Protein AF-A0ABD2QJA0-F1 (afdb_monomer_lite)

Secondary structure (DSSP, 8-state):
--HHHHHHHHHHHHHHHHHHHHHHS---TTSSHHHHHTT-S-----------------------------------------------------------HHHHTEEEEEEEE-SSS-EEEEEEES--BTTBPPEEEEEEEE-S-S-SSGGG-EEEE-HHHHHHHHHS-TTPPPBTTB----EEEETTS-HHHHHHHHHTTEE--S-GGG--HHHHHHHHHHHHTT-EE-TTS-HHHHHHHHHHHHHHHS-SHHHHHHHHHHHHHHHS-TT-HHHHHHHHHHHHHHHHHS--TT-HHHHHHHHHHHHHHHHHHHHHHHT-

Radius of gyration: 29.29 Å; chains: 1; bounding box: 85×70×74 Å

Foldseek 3Di:
DDLCVLLVVQVVVVVVVLVVVVVVDPDPPPPPVVVVVVVPDDDDDDDDDDDDDDDDDDDDDDDDDDDDDDDDDDDDDDDDDDDPDDDDDDDDDPDDDPDDPSVVQWPDKDADRDPPAFGKIKTWGDDDDPVDDIDIDIGGPGHPDCDFWLLGQKDKDCVQVVVCVVPPDPPDDADPVRDTDIDMDGPQPDPVVSVVCNVQLETDDPCLLPDALVVLLVVLLSVLVPRDYDPVDDLLVSLLNNLVRVCVNQVDPVSLLVSLVVSCSRPDHPLVLVSNLSSLVSSLVSLVSNDDVPPPPVSVSNNVSSVVVNVVSVVVNVVD

pLDDT: mean 74.7, std 26.3, range [20.33, 98.25]

InterPro domains:
  IPR012937 Terminal nucleotidyltransferase [PF07984] (98-309)
  IPR012937 Terminal nucleotidyltransferase [PTHR12974] (97-316)
  IPR012937 Terminal nucleotidyltransferase [SM01153] (9-309)

Structure (mmCIF, N/CA/C/O backbone):
data_AF-A0ABD2QJA0-F1
#
_entry.id   AF-A0ABD2QJA0-F1
#
loop_
_atom_site.group_PDB
_atom_site.id
_atom_site.type_symbol
_atom_site.label_atom_id
_atom_site.label_alt_id
_atom_site.label_comp_id
_atom_site.label_asym_id
_atom_site.label_entity_id
_atom_site.label_seq_id
_atom_site.pdbx_PDB_ins_code
_atom_site.Cartn_x
_atom_site.Cartn_y
_atom_site.Cartn_z
_atom_site.occupancy
_atom_site.B_iso_or_equiv
_atom_site.auth_seq_id
_atom_site.auth_comp_id
_atom_site.auth_asym_id
_atom_site.auth_atom_id
_atom_site.pdbx_PDB_model_num
ATOM 1 N N . MET A 1 1 ? 30.180 -13.692 4.735 1.00 44.16 1 MET A N 1
ATOM 2 C CA . MET A 1 1 ? 30.020 -12.655 3.693 1.00 44.16 1 MET A CA 1
ATOM 3 C C . MET A 1 1 ? 30.009 -11.308 4.386 1.00 44.16 1 MET A C 1
ATOM 5 O O . MET A 1 1 ? 29.298 -11.157 5.370 1.00 44.16 1 MET A O 1
ATOM 9 N N . ASP A 1 2 ? 30.860 -10.391 3.943 1.00 47.44 2 ASP A N 1
ATOM 10 C CA . ASP A 1 2 ? 31.118 -9.114 4.608 1.00 47.44 2 ASP A CA 1
ATOM 11 C C . ASP A 1 2 ? 29.958 -8.135 4.347 1.00 47.44 2 ASP A C 1
ATOM 13 O O . ASP A 1 2 ? 29.800 -7.611 3.245 1.00 47.44 2 ASP A O 1
ATOM 17 N N . LEU A 1 3 ? 29.082 -7.934 5.335 1.00 49.28 3 LEU A N 1
ATOM 18 C CA . LEU A 1 3 ? 27.882 -7.089 5.206 1.00 49.28 3 LEU A CA 1
ATOM 19 C C . LEU A 1 3 ? 28.207 -5.604 5.027 1.00 49.28 3 LEU A C 1
ATOM 21 O O . LEU A 1 3 ? 27.371 -4.852 4.517 1.00 49.28 3 LEU A O 1
ATOM 25 N N . SER A 1 4 ? 29.442 -5.211 5.357 1.00 57.25 4 SER A N 1
ATOM 26 C CA . SER A 1 4 ? 29.999 -3.916 4.980 1.00 57.25 4 SER A CA 1
ATOM 27 C C . SER A 1 4 ? 29.927 -3.706 3.464 1.00 57.25 4 SER A C 1
ATOM 29 O O . SER A 1 4 ? 29.615 -2.604 3.027 1.00 57.25 4 SER A O 1
ATOM 31 N N . SER A 1 5 ? 30.097 -4.762 2.659 1.00 61.00 5 SER A N 1
ATOM 32 C CA . SER A 1 5 ? 30.104 -4.703 1.194 1.00 61.00 5 SER A CA 1
ATOM 33 C C . SER A 1 5 ? 28.712 -4.482 0.591 1.00 61.00 5 SER A C 1
ATOM 35 O O . SER A 1 5 ? 28.557 -3.648 -0.301 1.00 61.00 5 SER A O 1
ATOM 37 N N . CYS A 1 6 ? 27.668 -5.153 1.094 1.00 58.16 6 CYS A N 1
ATOM 38 C CA . CYS A 1 6 ? 26.291 -4.958 0.612 1.00 58.16 6 CYS A CA 1
ATOM 39 C C . CYS A 1 6 ? 25.731 -3.590 1.024 1.00 58.16 6 CYS A C 1
ATOM 41 O O . CYS A 1 6 ? 25.196 -2.860 0.186 1.00 58.16 6 CYS A O 1
ATOM 43 N N . ALA A 1 7 ? 25.916 -3.200 2.292 1.00 62.91 7 ALA A N 1
ATOM 44 C CA . ALA A 1 7 ? 25.547 -1.866 2.765 1.00 62.91 7 ALA A CA 1
ATOM 45 C C . ALA A 1 7 ? 26.349 -0.774 2.036 1.00 62.91 7 ALA A C 1
ATOM 47 O O . ALA A 1 7 ? 25.793 0.269 1.682 1.00 62.91 7 ALA A O 1
ATOM 48 N N . SER A 1 8 ? 27.626 -1.036 1.736 1.00 74.19 8 SER A N 1
ATOM 49 C CA . SER A 1 8 ? 28.469 -0.184 0.890 1.00 74.19 8 SER A CA 1
ATOM 50 C C . SER A 1 8 ? 27.950 -0.115 -0.544 1.00 74.19 8 SER A C 1
ATOM 52 O O . SER A 1 8 ? 27.857 0.975 -1.097 1.00 74.19 8 SER A O 1
ATOM 54 N N . THR A 1 9 ? 27.506 -1.229 -1.133 1.00 82.19 9 THR A N 1
ATOM 55 C CA . THR A 1 9 ? 26.963 -1.264 -2.498 1.00 82.19 9 THR A CA 1
ATOM 56 C C . THR A 1 9 ? 25.669 -0.466 -2.598 1.00 82.19 9 THR A C 1
ATOM 58 O O . THR A 1 9 ? 25.587 0.427 -3.439 1.00 82.19 9 THR A O 1
ATOM 61 N N . ILE A 1 10 ? 24.695 -0.699 -1.709 1.00 84.25 10 ILE A N 1
ATOM 62 C CA . ILE A 1 10 ? 23.459 0.098 -1.664 1.00 84.25 10 ILE A CA 1
ATOM 63 C C . ILE A 1 10 ? 23.783 1.576 -1.439 1.00 84.25 10 ILE A C 1
ATOM 65 O O . ILE A 1 10 ? 23.229 2.438 -2.120 1.00 84.25 10 ILE A O 1
ATOM 69 N N . SER A 1 11 ? 24.699 1.886 -0.520 1.00 82.75 11 SER A N 1
ATOM 70 C CA . SER A 1 11 ? 25.087 3.273 -0.243 1.00 82.75 11 SER A CA 1
ATOM 71 C C . SER A 1 11 ? 25.762 3.930 -1.449 1.00 82.75 11 SER A C 1
ATOM 73 O O . SER A 1 11 ? 25.444 5.074 -1.767 1.00 82.75 11 SER A O 1
ATOM 75 N N . ARG A 1 12 ? 26.627 3.201 -2.163 1.00 84.25 12 ARG A N 1
ATOM 76 C CA . ARG A 1 12 ? 27.320 3.658 -3.373 1.00 84.25 12 ARG A CA 1
ATOM 77 C C . ARG A 1 12 ? 26.342 3.890 -4.520 1.00 84.25 12 ARG A C 1
ATOM 79 O O . ARG A 1 12 ? 26.367 4.961 -5.116 1.00 84.25 12 ARG A O 1
ATOM 86 N N . VAL A 1 13 ? 25.451 2.938 -4.798 1.00 84.25 13 VAL A N 1
ATOM 87 C CA . VAL A 1 13 ? 24.434 3.072 -5.855 1.00 84.25 13 VAL A CA 1
ATOM 88 C C . VAL A 1 13 ? 23.476 4.220 -5.533 1.00 84.25 13 VAL A C 1
ATOM 90 O O . VAL A 1 13 ? 23.246 5.076 -6.383 1.00 84.25 13 VAL A O 1
ATOM 93 N N . LYS A 1 14 ? 22.987 4.316 -4.290 1.00 83.06 14 LYS A N 1
ATOM 94 C CA . LYS A 1 14 ? 22.142 5.435 -3.847 1.00 83.06 14 LYS A CA 1
ATOM 95 C C . LYS A 1 14 ? 22.847 6.783 -4.013 1.00 83.06 14 LYS A C 1
ATOM 97 O O . LYS A 1 14 ? 22.226 7.737 -4.472 1.00 83.06 14 LYS A O 1
ATOM 102 N N . ALA A 1 15 ? 24.127 6.873 -3.648 1.00 82.19 15 ALA A N 1
ATOM 103 C CA . ALA A 1 15 ? 24.917 8.091 -3.809 1.00 82.19 15 ALA A CA 1
ATOM 104 C C . ALA A 1 15 ? 25.091 8.488 -5.284 1.00 82.19 15 ALA A C 1
ATOM 106 O O . ALA A 1 15 ? 24.950 9.671 -5.593 1.00 82.19 15 ALA A O 1
ATOM 107 N N . LEU A 1 16 ? 25.331 7.519 -6.178 1.00 84.00 16 LEU A N 1
ATOM 108 C CA . LEU A 1 16 ? 25.422 7.747 -7.625 1.00 84.00 16 LEU A CA 1
ATOM 109 C C . LEU A 1 16 ? 24.092 8.237 -8.205 1.00 84.00 16 LEU A C 1
ATOM 111 O O . LEU A 1 16 ? 24.068 9.266 -8.870 1.00 84.00 16 LEU A O 1
ATOM 115 N N . VAL A 1 17 ? 22.980 7.563 -7.895 1.00 83.31 17 VAL A N 1
ATOM 116 C CA . VAL A 1 17 ? 21.642 7.971 -8.360 1.00 83.31 17 VAL A CA 1
ATOM 117 C C . VAL A 1 17 ? 21.309 9.381 -7.885 1.00 83.31 17 VAL A C 1
ATOM 119 O O . VAL A 1 17 ? 20.893 10.221 -8.675 1.00 83.31 17 VAL A O 1
ATOM 122 N N . LEU A 1 18 ? 21.561 9.683 -6.612 1.00 80.12 18 LEU A N 1
ATOM 123 C CA . LEU A 1 18 ? 21.360 11.027 -6.083 1.00 80.12 18 LEU A CA 1
ATOM 124 C C . LEU A 1 18 ? 22.266 12.074 -6.743 1.00 80.12 18 LEU A C 1
ATOM 126 O O . LEU A 1 18 ? 21.878 13.232 -6.817 1.00 80.12 18 LEU A O 1
ATOM 130 N N . ALA A 1 19 ? 23.492 11.726 -7.140 1.00 80.62 19 ALA A N 1
ATOM 131 C CA . ALA A 1 19 ? 24.380 12.657 -7.837 1.00 80.62 19 ALA A CA 1
ATOM 132 C C . ALA A 1 19 ? 23.856 12.971 -9.246 1.00 80.62 19 ALA A C 1
ATOM 134 O O . ALA A 1 19 ? 23.810 14.135 -9.630 1.00 80.62 19 ALA A O 1
ATOM 135 N N . VAL A 1 20 ? 23.386 11.948 -9.967 1.00 82.62 20 VAL A N 1
ATOM 136 C CA . VAL A 1 20 ? 22.759 12.100 -11.287 1.00 82.62 20 VAL A CA 1
ATOM 137 C C . VAL A 1 20 ? 21.496 12.955 -11.195 1.00 82.62 20 VAL A C 1
ATO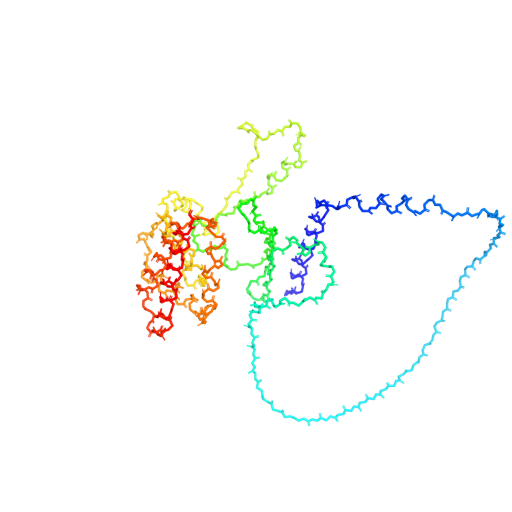M 139 O O . VAL A 1 20 ? 21.362 13.916 -11.942 1.00 82.62 20 VAL A O 1
ATOM 142 N N . LEU A 1 21 ? 20.603 12.665 -10.242 1.00 81.31 21 LEU A N 1
ATOM 143 C CA . LEU A 1 21 ? 19.356 13.416 -10.065 1.00 81.31 21 LEU A CA 1
ATOM 144 C C . LEU A 1 21 ? 19.597 14.893 -9.753 1.00 81.31 21 LEU A C 1
ATOM 146 O O . LEU A 1 21 ? 18.917 15.742 -10.314 1.00 81.31 21 LEU A O 1
ATOM 150 N N . VAL A 1 22 ? 20.590 15.208 -8.915 1.00 74.31 22 VAL A N 1
ATOM 151 C CA . VAL A 1 22 ? 20.969 16.604 -8.640 1.00 74.31 22 VAL A CA 1
ATOM 152 C C . VAL A 1 22 ? 21.455 17.315 -9.903 1.00 74.31 22 VAL A C 1
ATOM 154 O O . VAL A 1 22 ? 21.194 18.501 -10.053 1.00 74.31 22 VAL A O 1
ATOM 157 N N . GLY A 1 23 ? 22.095 16.602 -10.834 1.00 73.94 23 GLY A N 1
ATOM 158 C CA . GLY A 1 23 ? 22.493 17.159 -12.129 1.00 73.94 23 GLY A CA 1
ATOM 159 C C . GLY A 1 23 ? 21.323 17.533 -13.049 1.00 73.94 23 GLY A C 1
ATOM 160 O O . GLY A 1 23 ? 21.506 18.357 -13.939 1.00 73.94 23 GLY A O 1
ATOM 161 N N . PHE A 1 24 ? 20.134 16.959 -12.834 1.00 73.69 24 PHE A N 1
ATOM 162 C CA . PHE A 1 24 ? 18.911 17.296 -13.574 1.00 73.69 24 PHE A CA 1
ATOM 163 C C . PHE A 1 24 ? 18.071 18.381 -12.905 1.00 73.69 24 PHE A C 1
ATOM 165 O O . PHE A 1 24 ? 17.158 18.916 -13.535 1.00 73.69 24 PHE A O 1
ATOM 172 N N . LEU A 1 25 ? 18.339 18.696 -11.636 1.00 68.81 25 LEU A N 1
ATOM 173 C CA . LEU A 1 25 ? 17.631 19.774 -10.966 1.00 68.81 25 LEU A CA 1
ATOM 174 C C . LEU A 1 25 ? 18.092 21.111 -11.554 1.00 68.81 25 LEU A C 1
ATOM 176 O O . LEU A 1 25 ? 19.285 21.272 -11.829 1.00 68.81 25 LEU A O 1
ATOM 180 N N . PRO A 1 26 ? 17.176 22.076 -11.742 1.00 61.44 26 PRO A N 1
ATOM 181 C CA . PRO A 1 26 ? 17.554 23.415 -12.149 1.00 61.44 26 PRO A CA 1
ATOM 182 C C . PRO A 1 26 ? 18.449 24.001 -11.054 1.00 61.44 26 PRO A C 1
ATOM 184 O O . PRO A 1 26 ? 17.981 24.434 -10.007 1.00 61.44 26 PRO A O 1
ATOM 187 N N . VAL A 1 27 ? 19.763 23.965 -11.273 1.00 57.56 27 VAL A N 1
ATOM 188 C CA . VAL A 1 27 ? 20.689 24.845 -10.567 1.00 57.56 27 VAL A CA 1
ATOM 189 C C . VAL A 1 27 ? 20.241 26.244 -10.955 1.00 57.56 27 VAL A C 1
ATOM 191 O O . VAL A 1 27 ? 20.173 26.521 -12.154 1.00 57.56 27 VAL A O 1
ATOM 194 N N . GLU A 1 28 ? 19.902 27.099 -9.990 1.00 45.50 28 GLU A N 1
ATOM 195 C CA . GLU A 1 28 ? 19.712 28.526 -10.250 1.00 45.50 28 GLU A CA 1
ATOM 196 C C . GLU A 1 28 ? 20.953 29.042 -10.991 1.00 45.50 28 GLU A C 1
ATOM 198 O O . GLU A 1 28 ? 21.998 29.316 -10.402 1.00 45.50 28 GLU A O 1
ATOM 203 N N . ARG A 1 29 ? 20.864 29.131 -12.321 1.00 43.00 29 ARG A N 1
ATOM 204 C CA . ARG A 1 29 ? 21.895 29.734 -13.166 1.00 43.00 29 ARG A CA 1
ATOM 205 C C . ARG A 1 29 ? 21.879 31.260 -13.067 1.00 43.00 29 ARG A C 1
ATOM 207 O O . ARG A 1 29 ? 22.717 31.897 -13.687 1.00 43.00 29 ARG A O 1
ATOM 214 N N . GLU A 1 30 ? 20.993 31.846 -12.264 1.00 38.88 30 GLU A N 1
ATOM 215 C CA . GLU A 1 30 ? 20.755 33.293 -12.239 1.00 38.88 30 GLU A CA 1
ATOM 216 C C . GLU A 1 30 ? 21.476 34.049 -11.109 1.00 38.88 30 GLU A C 1
ATOM 218 O O . GLU A 1 30 ? 21.488 35.276 -11.108 1.00 38.88 30 GLU A O 1
ATOM 223 N N . ALA A 1 31 ? 22.165 33.371 -10.184 1.00 38.41 31 ALA A N 1
ATOM 224 C CA . ALA A 1 31 ? 22.880 34.067 -9.105 1.00 38.41 31 ALA A CA 1
ATOM 225 C C . ALA A 1 31 ? 24.328 34.485 -9.449 1.00 38.41 31 ALA A C 1
ATOM 227 O O . ALA A 1 31 ? 24.905 35.307 -8.739 1.00 38.41 31 ALA A O 1
ATOM 228 N N . ASN A 1 32 ? 24.930 33.963 -10.528 1.00 36.41 32 ASN A N 1
ATOM 229 C CA . ASN A 1 32 ? 26.351 34.205 -10.837 1.00 36.41 32 ASN A CA 1
ATOM 230 C C . ASN A 1 32 ? 26.622 35.226 -11.954 1.00 36.41 32 ASN A C 1
ATOM 232 O O . ASN A 1 32 ? 27.756 35.689 -12.068 1.00 36.41 32 ASN A O 1
ATOM 236 N N . GLU A 1 33 ? 25.624 35.631 -12.745 1.00 37.22 33 GLU A N 1
ATOM 237 C CA . GLU A 1 33 ? 25.823 36.689 -13.754 1.00 37.22 33 GLU A CA 1
ATOM 238 C C . GLU A 1 33 ? 25.813 38.093 -13.126 1.00 37.22 33 GLU A C 1
ATOM 240 O O . GLU A 1 33 ? 26.600 38.953 -13.522 1.00 37.22 33 GLU A O 1
ATOM 245 N N . ASN A 1 34 ? 25.049 38.295 -12.047 1.00 37.66 34 ASN A N 1
ATOM 246 C CA . ASN A 1 34 ? 25.019 39.572 -11.326 1.00 37.66 34 ASN A CA 1
ATOM 247 C C . ASN A 1 34 ? 26.259 39.811 -10.442 1.00 37.66 34 ASN A C 1
ATOM 249 O O . ASN A 1 34 ? 26.595 40.958 -10.162 1.00 37.66 34 ASN A O 1
ATOM 253 N N . TYR A 1 35 ? 26.980 38.755 -10.044 1.00 36.94 35 TYR A N 1
ATOM 254 C CA . TYR A 1 35 ? 28.223 38.885 -9.267 1.00 36.94 35 TYR A CA 1
ATOM 255 C C . TYR A 1 35 ? 29.452 39.142 -10.159 1.00 36.94 35 TYR A C 1
ATOM 257 O O . TYR A 1 35 ? 30.419 39.771 -9.733 1.00 36.94 35 TYR A O 1
ATOM 265 N N . ALA A 1 36 ? 29.411 38.699 -11.422 1.00 35.22 36 ALA A N 1
ATOM 266 C CA . ALA A 1 36 ? 30.462 38.972 -12.403 1.00 35.22 36 ALA A CA 1
ATOM 267 C C . ALA A 1 36 ? 30.392 40.405 -12.968 1.00 35.22 36 ALA A C 1
ATOM 269 O O . ALA A 1 36 ? 31.421 40.957 -13.353 1.00 35.22 36 ALA A O 1
ATOM 270 N N . GLN A 1 37 ? 29.209 41.033 -12.971 1.00 36.88 37 GLN A N 1
ATOM 271 C CA . GLN A 1 37 ? 29.041 42.432 -13.384 1.00 36.88 37 GLN A CA 1
ATOM 272 C C . GLN A 1 37 ? 29.387 43.449 -12.283 1.00 36.88 37 GLN A C 1
ATOM 274 O O . GLN A 1 37 ? 29.734 44.581 -12.606 1.00 36.88 37 GLN A O 1
ATOM 279 N N . SER A 1 38 ? 29.376 43.068 -10.998 1.00 35.72 38 SER A N 1
ATOM 280 C CA . SER A 1 38 ? 29.681 43.989 -9.886 1.00 35.72 38 SER A CA 1
ATOM 281 C C . SER A 1 38 ? 31.167 44.075 -9.503 1.00 35.72 38 SER A C 1
ATOM 283 O O . SER A 1 38 ? 31.518 44.826 -8.598 1.00 35.72 38 SER A O 1
ATOM 285 N N . LEU A 1 39 ? 32.045 43.302 -10.150 1.00 35.69 39 LEU A N 1
ATOM 286 C CA . LEU A 1 39 ? 33.502 43.308 -9.921 1.00 35.69 39 LEU A CA 1
ATOM 287 C C . LEU A 1 39 ? 34.294 43.948 -11.075 1.00 35.69 39 LEU A C 1
ATOM 289 O O . LEU A 1 39 ? 35.523 43.967 -11.057 1.00 35.69 39 LEU A O 1
ATOM 293 N N . GLY A 1 40 ? 33.595 44.497 -12.068 1.00 33.56 40 GLY A N 1
ATOM 294 C CA . GLY A 1 40 ? 34.171 45.125 -13.251 1.00 33.56 40 GLY A CA 1
ATOM 295 C C . GLY A 1 40 ? 34.455 46.616 -13.100 1.00 33.56 40 GLY A C 1
ATOM 296 O O . GLY A 1 40 ? 34.175 47.342 -14.036 1.00 33.56 40 GLY A O 1
ATOM 297 N N . GLU A 1 41 ? 34.969 47.098 -11.966 1.00 36.78 41 GLU A N 1
ATOM 298 C CA . GLU A 1 41 ? 35.464 48.481 -11.860 1.00 36.78 41 GLU A CA 1
ATOM 299 C C . GLU A 1 41 ? 36.334 48.655 -10.606 1.00 36.78 41 GLU A C 1
ATOM 301 O O . GLU A 1 41 ? 35.860 49.038 -9.546 1.00 36.78 41 GLU A O 1
ATOM 306 N N . MET A 1 42 ? 37.618 48.298 -10.712 1.00 33.19 42 MET A N 1
ATOM 307 C CA . MET A 1 42 ? 38.761 48.990 -10.088 1.00 33.19 42 MET A CA 1
ATOM 308 C C . MET A 1 42 ? 40.019 48.130 -10.241 1.00 33.19 42 MET A C 1
ATOM 310 O O . MET A 1 42 ? 40.292 47.232 -9.450 1.00 33.19 42 MET A O 1
ATOM 314 N N . ALA A 1 43 ? 40.832 48.452 -11.241 1.00 27.75 43 ALA A N 1
ATOM 315 C CA . ALA A 1 43 ? 42.252 48.128 -11.233 1.00 27.75 43 ALA A CA 1
ATOM 316 C C . ALA A 1 43 ? 43.012 49.271 -11.919 1.00 27.75 43 ALA A C 1
ATOM 318 O O . ALA A 1 43 ? 42.725 49.560 -13.082 1.00 27.75 43 ALA A O 1
ATOM 319 N N . PRO A 1 44 ? 43.980 49.931 -11.258 1.00 29.77 44 PRO A N 1
ATOM 320 C CA . PRO A 1 44 ? 45.013 50.651 -11.970 1.00 29.77 44 PRO A CA 1
ATOM 321 C C . PRO A 1 44 ? 46.126 49.677 -12.377 1.00 29.77 44 PRO A C 1
ATOM 323 O O . PRO A 1 44 ? 46.487 48.748 -11.654 1.00 29.77 44 PRO A O 1
ATOM 326 N N . ALA A 1 45 ? 46.648 49.908 -13.575 1.00 29.12 45 ALA A N 1
ATOM 327 C CA . ALA A 1 45 ? 47.708 49.148 -14.215 1.00 29.12 45 ALA A CA 1
ATOM 328 C C . ALA A 1 45 ? 49.066 49.321 -13.519 1.00 29.12 45 ALA A C 1
ATOM 330 O O . ALA A 1 45 ? 49.450 50.457 -13.254 1.00 29.12 45 ALA A O 1
ATOM 331 N N . ILE A 1 46 ? 49.832 48.230 -13.361 1.00 27.05 46 ILE A N 1
ATOM 332 C CA . ILE A 1 46 ? 51.307 48.241 -13.393 1.00 27.05 46 ILE A CA 1
ATOM 333 C C . ILE A 1 46 ? 51.809 46.968 -14.105 1.00 27.05 46 ILE A C 1
ATOM 335 O O . ILE A 1 46 ? 51.340 45.859 -13.862 1.00 27.05 46 ILE A O 1
ATOM 339 N N . THR A 1 47 ? 52.740 47.196 -15.029 1.00 28.23 47 THR A N 1
ATOM 340 C CA . THR A 1 47 ? 53.442 46.316 -15.981 1.00 28.23 47 THR A CA 1
ATOM 341 C C . THR A 1 47 ? 54.408 45.303 -15.317 1.00 28.23 47 THR A C 1
ATOM 343 O O . THR A 1 47 ? 54.697 45.417 -14.127 1.00 28.23 47 THR A O 1
ATOM 346 N N . PRO A 1 48 ? 54.918 44.300 -16.068 1.00 34.16 48 PRO A N 1
ATOM 347 C CA . PRO A 1 48 ? 55.500 43.069 -15.536 1.00 34.16 48 PRO A CA 1
ATOM 348 C C . PRO A 1 48 ? 57.029 43.122 -15.426 1.00 34.16 48 PRO A C 1
ATOM 350 O O . PRO A 1 48 ? 57.685 43.781 -16.229 1.00 34.16 48 PRO A O 1
ATOM 353 N N . CYS A 1 49 ? 57.599 42.323 -14.520 1.00 23.59 49 CYS A N 1
ATOM 354 C CA . CYS A 1 49 ? 58.985 41.873 -14.627 1.00 23.59 49 CYS A CA 1
ATOM 355 C C . CYS A 1 49 ? 59.111 40.397 -14.236 1.00 23.59 49 CYS A C 1
ATOM 357 O O . CYS A 1 49 ? 58.685 39.960 -13.170 1.00 23.59 49 CYS A O 1
ATOM 359 N N . SER A 1 50 ? 59.703 39.670 -15.173 1.00 26.55 50 SER A N 1
ATOM 360 C CA . SER A 1 50 ? 60.338 38.362 -15.088 1.00 26.55 50 SER A CA 1
ATOM 361 C C . SER A 1 50 ? 61.216 38.180 -13.851 1.00 26.55 50 SER A C 1
ATOM 363 O O . SER A 1 50 ? 62.017 39.063 -13.565 1.00 26.55 50 SER A O 1
ATOM 365 N N . ASP A 1 51 ? 61.209 36.987 -13.253 1.00 25.80 51 ASP A N 1
ATOM 366 C CA . ASP A 1 51 ? 62.430 36.186 -13.300 1.00 25.80 51 ASP A CA 1
ATOM 367 C C . ASP A 1 51 ? 62.197 34.689 -13.073 1.00 25.80 51 ASP A C 1
ATOM 369 O O . ASP A 1 51 ? 61.212 34.221 -12.506 1.00 25.80 51 ASP A O 1
ATOM 373 N N . SER A 1 52 ? 63.153 33.975 -13.628 1.00 27.17 52 SER A N 1
ATOM 374 C CA . SER A 1 52 ? 63.328 32.554 -13.818 1.00 27.17 52 SER A CA 1
ATOM 375 C C . SER A 1 52 ? 63.971 31.870 -12.603 1.00 27.17 52 SER A C 1
ATOM 377 O O . SER A 1 52 ? 64.713 32.492 -11.850 1.00 27.17 52 SER A O 1
ATOM 379 N N . GLY A 1 53 ? 63.773 30.551 -12.471 1.00 24.44 53 GLY A N 1
ATOM 380 C CA . GLY A 1 53 ? 64.837 29.693 -11.943 1.00 24.44 53 GLY A CA 1
ATOM 381 C C . GLY A 1 53 ? 64.498 28.649 -10.868 1.00 24.44 53 GLY A C 1
ATOM 382 O O . GLY A 1 53 ? 64.241 28.973 -9.719 1.00 24.44 53 GLY A O 1
ATOM 383 N N . ILE A 1 54 ? 64.713 27.386 -11.263 1.00 27.38 54 ILE A N 1
ATOM 384 C CA . ILE A 1 54 ? 65.533 26.384 -10.543 1.00 27.38 54 ILE A CA 1
ATOM 385 C C . ILE A 1 54 ? 64.860 25.545 -9.425 1.00 27.38 54 ILE A C 1
ATOM 387 O O . ILE A 1 54 ? 64.829 25.880 -8.250 1.00 27.38 54 ILE A O 1
ATOM 391 N N . SER A 1 55 ? 64.388 24.374 -9.872 1.00 23.25 55 SER A N 1
ATOM 392 C CA . SER A 1 55 ? 64.735 22.991 -9.469 1.00 23.25 55 SER A CA 1
ATOM 393 C C . SER A 1 55 ? 64.755 22.509 -8.000 1.00 23.25 55 SER A C 1
ATOM 395 O O . SER A 1 55 ? 65.603 22.892 -7.206 1.00 23.25 55 SER A O 1
ATOM 397 N N . CYS A 1 56 ? 63.961 21.446 -7.800 1.00 23.42 56 CYS A N 1
ATOM 398 C CA . CYS A 1 56 ? 64.327 20.089 -7.351 1.00 23.42 56 CYS A CA 1
ATOM 399 C C . CYS A 1 56 ? 64.879 19.791 -5.941 1.00 23.42 56 CYS A C 1
ATOM 401 O O . CYS A 1 56 ? 65.928 20.274 -5.534 1.00 23.42 56 CYS A O 1
ATOM 403 N N . SER A 1 57 ? 64.296 18.700 -5.403 1.00 23.69 57 SER A N 1
ATOM 404 C CA . SER A 1 57 ? 64.879 17.657 -4.530 1.00 23.69 57 SER A CA 1
ATOM 405 C C . SER A 1 57 ? 65.115 18.037 -3.061 1.00 23.69 57 SER A C 1
ATOM 407 O O . SER A 1 57 ? 65.400 19.176 -2.751 1.00 23.69 57 SER A O 1
ATOM 409 N N . SER A 1 58 ? 65.078 17.158 -2.061 1.00 24.94 58 SER A N 1
ATOM 410 C CA . SER A 1 58 ? 64.527 15.818 -1.827 1.00 24.94 58 SER A CA 1
ATOM 411 C C . SER A 1 58 ? 64.803 15.500 -0.338 1.00 24.94 58 SER A C 1
ATOM 413 O O . SER A 1 58 ? 65.737 16.057 0.230 1.00 24.94 58 SER A O 1
ATOM 415 N N . SER A 1 59 ? 64.087 14.522 0.223 1.00 24.67 59 SER A N 1
ATOM 416 C CA . SER A 1 59 ? 64.590 13.579 1.247 1.00 24.67 59 SER A CA 1
ATOM 417 C C . SER A 1 59 ? 64.621 13.940 2.750 1.00 24.67 59 SER A C 1
ATOM 419 O O . SER A 1 59 ? 65.218 14.916 3.184 1.00 24.67 59 SER A O 1
ATOM 421 N N . ASN A 1 60 ? 64.138 12.938 3.507 1.00 24.84 60 ASN A N 1
ATOM 422 C CA . ASN A 1 60 ? 64.505 12.469 4.859 1.00 24.84 60 ASN A CA 1
ATOM 423 C C . ASN A 1 60 ? 63.887 13.190 6.076 1.00 24.84 60 ASN A C 1
ATOM 425 O O . ASN A 1 60 ? 64.109 14.367 6.308 1.00 24.84 60 ASN A O 1
ATOM 429 N N . ALA A 1 61 ? 62.964 12.565 6.822 1.00 25.08 61 ALA A N 1
ATOM 430 C CA . ALA A 1 61 ? 63.100 11.437 7.767 1.00 25.08 61 ALA A CA 1
ATOM 431 C C . ALA A 1 61 ? 63.731 11.833 9.117 1.00 25.08 61 ALA A C 1
ATOM 433 O O . ALA A 1 61 ? 64.919 12.123 9.168 1.00 25.08 61 ALA A O 1
ATOM 434 N N . SER A 1 62 ? 62.956 11.774 10.214 1.00 24.25 62 SER A N 1
ATOM 435 C CA . SER A 1 62 ? 63.305 11.093 11.486 1.00 24.25 62 SER A CA 1
ATOM 436 C C . SER A 1 62 ? 62.332 11.415 12.643 1.00 24.25 62 SER A C 1
ATOM 438 O O . SER A 1 62 ? 62.111 12.559 13.015 1.00 24.25 62 SER A O 1
ATOM 440 N N . THR A 1 63 ? 61.706 10.340 13.137 1.00 24.36 63 THR A N 1
ATOM 441 C CA . THR A 1 63 ? 61.598 9.841 14.529 1.00 24.36 63 THR A CA 1
ATOM 442 C C . THR A 1 63 ? 61.438 10.742 15.776 1.00 24.36 63 THR A C 1
ATOM 444 O O . THR A 1 63 ? 62.140 11.720 15.986 1.00 24.36 63 THR A O 1
ATOM 447 N N . HIS A 1 64 ? 60.658 10.167 16.719 1.00 24.39 64 HIS A N 1
ATOM 448 C CA . HIS A 1 64 ? 60.460 10.461 18.158 1.00 24.39 64 HIS A CA 1
ATOM 449 C C . HIS A 1 64 ? 59.384 11.524 18.473 1.00 24.39 64 HIS A C 1
ATOM 451 O O . HIS A 1 64 ? 59.319 12.557 17.838 1.00 24.39 64 HIS A O 1
ATOM 457 N N . ARG A 1 65 ? 58.477 11.360 19.450 1.00 25.11 65 ARG A N 1
ATOM 458 C CA . ARG A 1 65 ? 58.607 10.705 20.761 1.00 25.11 65 ARG A CA 1
ATOM 459 C C . ARG A 1 65 ? 57.214 10.460 21.381 1.00 25.11 65 ARG A C 1
ATOM 461 O O . ARG A 1 65 ? 56.318 11.284 21.246 1.00 25.11 65 ARG A O 1
ATOM 468 N N . ARG A 1 66 ? 57.072 9.351 22.116 1.00 24.58 66 ARG A N 1
ATOM 469 C CA . ARG A 1 66 ? 55.951 9.033 23.025 1.00 24.58 66 ARG A CA 1
ATOM 470 C C . ARG A 1 66 ? 55.777 10.100 24.118 1.00 24.58 66 ARG A C 1
ATOM 472 O O . ARG A 1 66 ? 56.783 10.551 24.664 1.00 24.58 66 ARG A O 1
ATOM 479 N N . LYS A 1 67 ? 54.535 10.314 24.569 1.00 25.14 67 LYS A N 1
ATOM 480 C CA . LYS A 1 67 ? 54.201 10.434 26.000 1.00 25.14 67 LYS A CA 1
ATOM 481 C C . LYS A 1 67 ? 52.770 9.959 26.275 1.00 25.14 67 LYS A C 1
ATOM 483 O O . LYS A 1 67 ? 51.804 10.467 25.725 1.00 25.14 67 LYS A O 1
ATOM 488 N N . SER A 1 68 ? 52.714 8.944 27.121 1.00 21.88 68 SER A N 1
ATOM 489 C CA . SER A 1 68 ? 51.581 8.371 27.840 1.00 21.88 68 SER A CA 1
ATOM 490 C C . SER A 1 68 ? 51.106 9.286 28.969 1.00 21.88 68 SER A C 1
ATOM 492 O O . SER A 1 68 ? 51.961 9.814 29.677 1.00 21.88 68 SER A O 1
ATOM 494 N N . VAL A 1 69 ? 49.796 9.341 29.226 1.00 24.22 69 VAL A N 1
ATOM 495 C CA . VAL A 1 69 ? 49.240 9.447 30.586 1.00 24.22 69 VAL A CA 1
ATOM 496 C C . VAL A 1 69 ? 47.951 8.627 30.643 1.00 24.22 69 VAL A C 1
ATOM 498 O O . VAL A 1 69 ? 47.028 8.831 29.862 1.00 24.22 69 VAL A O 1
ATOM 501 N N . SER A 1 70 ? 47.944 7.677 31.566 1.00 20.33 70 SER A N 1
ATOM 502 C CA . SER A 1 70 ? 46.832 6.839 32.001 1.00 20.33 70 SER A CA 1
ATOM 503 C C . SER A 1 70 ? 46.265 7.398 33.304 1.00 20.33 70 SER A C 1
ATOM 505 O O . SER A 1 70 ? 47.047 7.740 34.190 1.00 20.33 70 SER A O 1
ATOM 507 N N . ILE A 1 71 ? 44.938 7.424 33.448 1.00 24.88 71 ILE A N 1
ATOM 508 C CA . ILE A 1 71 ? 44.268 7.462 34.754 1.00 24.88 71 ILE A CA 1
ATOM 509 C C . ILE A 1 71 ? 43.167 6.400 34.745 1.00 24.88 71 ILE A C 1
ATOM 511 O O . ILE A 1 71 ? 42.325 6.348 33.850 1.00 24.88 71 ILE A O 1
ATOM 515 N N . THR A 1 72 ? 43.267 5.532 35.741 1.00 23.05 72 THR A N 1
ATOM 516 C CA . THR A 1 72 ? 42.382 4.430 36.108 1.00 23.05 72 THR A CA 1
ATOM 517 C C . THR A 1 72 ? 41.347 4.949 37.104 1.00 23.05 72 THR A C 1
ATOM 519 O O . THR A 1 72 ? 41.742 5.689 37.996 1.00 23.05 72 THR A O 1
ATOM 522 N N . GLU A 1 73 ? 40.092 4.498 37.033 1.00 23.33 73 GLU A N 1
ATOM 523 C CA . GLU A 1 73 ? 39.356 4.016 38.215 1.00 23.33 73 GLU A CA 1
ATOM 524 C C . GLU A 1 73 ? 38.084 3.248 37.825 1.00 23.33 73 GLU A C 1
ATOM 526 O O . GLU A 1 73 ? 37.422 3.540 36.830 1.00 23.33 73 GLU A O 1
ATOM 531 N N . MET A 1 74 ? 37.818 2.192 38.594 1.00 22.20 74 MET A N 1
ATOM 532 C CA . MET A 1 74 ? 36.749 1.210 38.426 1.00 22.20 74 MET A CA 1
ATOM 533 C C . MET A 1 74 ? 35.507 1.581 39.247 1.00 22.20 74 MET A C 1
ATOM 535 O O . MET A 1 74 ? 35.660 2.093 40.350 1.00 22.20 74 MET A O 1
ATOM 539 N N . ALA A 1 75 ? 34.314 1.177 38.786 1.00 23.23 75 ALA A N 1
ATOM 540 C CA . ALA A 1 75 ? 33.431 0.202 39.460 1.00 23.23 75 ALA A CA 1
ATOM 541 C C . ALA A 1 75 ? 31.942 0.374 39.084 1.00 23.23 75 ALA A C 1
ATOM 543 O O . ALA A 1 75 ? 31.389 1.461 39.191 1.00 23.23 75 ALA A O 1
ATOM 544 N N . GLY A 1 76 ? 31.280 -0.756 38.789 1.00 21.41 76 GLY A N 1
ATOM 545 C CA . GLY A 1 76 ? 29.907 -1.027 39.241 1.00 21.41 76 GLY A CA 1
ATOM 546 C C . GLY A 1 76 ? 28.744 -0.858 38.250 1.00 21.41 76 GLY A C 1
ATOM 547 O O . GLY A 1 76 ? 28.402 0.251 37.870 1.00 21.41 76 GLY A O 1
ATOM 548 N N . GLY A 1 77 ? 28.033 -1.966 37.985 1.00 21.77 77 GLY A N 1
ATOM 549 C CA . GLY A 1 77 ? 26.559 -1.960 37.950 1.00 21.77 77 GLY A CA 1
ATOM 550 C C . GLY A 1 77 ? 25.845 -2.017 36.592 1.00 21.77 77 GLY A C 1
ATOM 551 O O . GLY A 1 77 ? 25.538 -0.994 36.002 1.00 21.77 77 GLY A O 1
ATOM 552 N N . SER A 1 78 ? 25.497 -3.239 36.169 1.00 23.84 78 SER A N 1
ATOM 553 C CA . SER A 1 78 ? 24.163 -3.669 35.688 1.00 23.84 78 SER A CA 1
ATOM 554 C C . SER A 1 78 ? 23.211 -2.654 35.018 1.00 23.84 78 SER A C 1
ATOM 556 O O . SER A 1 78 ? 22.644 -1.805 35.700 1.00 23.84 78 SER A O 1
ATOM 558 N N . ASN A 1 79 ? 22.879 -2.875 33.738 1.00 26.64 79 ASN A N 1
ATOM 559 C CA . ASN A 1 79 ? 21.538 -3.257 33.239 1.00 26.64 79 ASN A CA 1
ATOM 560 C C . ASN A 1 79 ? 21.386 -2.926 31.747 1.00 26.64 79 ASN A C 1
ATOM 562 O O . ASN A 1 79 ? 21.711 -1.830 31.299 1.00 26.64 79 ASN A O 1
ATOM 566 N N . GLY A 1 80 ? 20.878 -3.897 30.987 1.00 27.55 80 GLY A N 1
ATOM 567 C CA . GLY A 1 80 ? 20.550 -3.736 29.576 1.00 27.55 80 GLY A CA 1
ATOM 568 C C . GLY A 1 80 ? 19.271 -2.928 29.368 1.00 27.55 80 GLY A C 1
ATOM 569 O O . GLY A 1 80 ? 18.298 -3.116 30.089 1.00 27.55 80 GLY A O 1
ATOM 570 N N . LEU A 1 81 ? 19.278 -2.076 28.347 1.00 27.67 81 LEU A N 1
ATOM 571 C CA . LEU A 1 81 ? 18.097 -1.512 27.702 1.00 27.67 81 LEU A CA 1
ATOM 572 C C . LEU A 1 81 ? 18.496 -1.126 26.268 1.00 27.67 81 LEU A C 1
ATOM 574 O O . LEU A 1 81 ? 19.100 -0.081 26.044 1.00 27.67 81 LEU A O 1
ATOM 578 N N . ASP A 1 82 ? 18.154 -1.979 25.302 1.00 25.42 82 ASP A N 1
ATOM 579 C CA . ASP A 1 82 ? 18.105 -1.601 23.889 1.00 25.42 82 ASP A CA 1
ATOM 580 C C . ASP A 1 82 ? 16.778 -0.870 23.642 1.00 25.42 82 ASP A C 1
ATOM 582 O O . ASP A 1 82 ? 15.710 -1.484 23.572 1.00 25.42 82 ASP A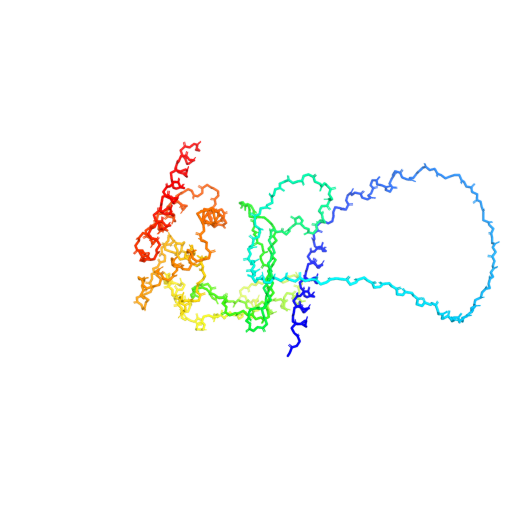 O 1
ATOM 586 N N . SER A 1 83 ? 16.831 0.456 23.527 1.00 28.44 83 SER A N 1
ATOM 587 C CA . SER A 1 83 ? 15.709 1.304 23.121 1.00 28.44 83 SER A CA 1
ATOM 588 C C . SER A 1 83 ? 15.833 1.668 21.638 1.00 28.44 83 SER A C 1
ATOM 590 O O . SER A 1 83 ? 16.438 2.664 21.254 1.00 28.44 83 SER A O 1
ATOM 592 N N . ASN A 1 84 ? 15.215 0.857 20.778 1.00 30.00 84 ASN A N 1
ATOM 593 C CA . ASN A 1 84 ? 14.898 1.251 19.405 1.00 30.00 84 ASN A CA 1
ATOM 594 C C . ASN A 1 84 ? 13.521 1.927 19.383 1.00 30.00 84 ASN A C 1
ATOM 596 O O . ASN A 1 84 ? 12.497 1.270 19.194 1.00 30.00 84 ASN A O 1
ATOM 600 N N . THR A 1 85 ? 13.505 3.248 19.549 1.00 31.44 85 THR A N 1
ATOM 601 C CA . THR A 1 85 ? 12.336 4.103 19.299 1.00 31.44 85 THR A CA 1
ATOM 602 C C . THR A 1 85 ? 12.633 4.986 18.083 1.00 31.44 85 THR A C 1
ATOM 604 O O . THR A 1 85 ? 13.666 5.657 18.070 1.00 31.44 85 THR A O 1
ATOM 607 N N . PRO A 1 86 ? 11.777 5.032 17.047 1.00 32.12 86 PRO A N 1
ATOM 608 C CA . PRO A 1 86 ? 11.947 5.984 15.959 1.00 32.12 86 PRO A CA 1
ATOM 609 C C . PRO A 1 86 ? 11.519 7.373 16.450 1.00 32.12 86 PRO A C 1
ATOM 611 O O . PRO A 1 86 ? 10.355 7.599 16.773 1.00 32.12 86 PRO A O 1
ATOM 614 N N . SER A 1 87 ? 12.461 8.311 16.530 1.00 28.11 87 SER A N 1
ATOM 615 C CA . SER A 1 87 ? 12.175 9.701 16.875 1.00 28.11 87 SER A CA 1
ATOM 616 C C . SER A 1 87 ? 11.445 10.398 15.722 1.00 28.11 87 SER A C 1
ATOM 618 O O . SER A 1 87 ? 12.027 10.762 14.703 1.00 28.11 87 SER A O 1
ATOM 620 N N . SER A 1 88 ? 10.142 10.611 15.889 1.00 38.00 88 SER A N 1
ATOM 621 C CA . SER A 1 88 ? 9.361 11.554 15.090 1.00 38.00 88 SER A CA 1
ATOM 622 C C . SER A 1 88 ? 8.936 12.727 15.968 1.00 38.00 88 SER A C 1
ATOM 624 O O . SER A 1 88 ? 7.792 12.798 16.405 1.00 38.00 88 SER A O 1
ATOM 626 N N . VAL A 1 89 ? 9.869 13.638 16.246 1.00 27.70 89 VAL A N 1
ATOM 627 C CA . VAL A 1 89 ? 9.560 14.987 16.741 1.00 27.70 89 VAL A CA 1
ATOM 628 C C . VAL A 1 89 ? 10.579 15.935 16.118 1.00 27.70 89 VAL A C 1
ATOM 630 O O . VAL A 1 89 ? 11.739 15.953 16.520 1.00 27.70 89 VAL A O 1
ATOM 633 N N . TRP A 1 90 ? 10.172 16.693 15.102 1.00 31.73 90 TRP A N 1
ATOM 634 C CA . TRP A 1 90 ? 10.924 17.867 14.665 1.00 31.73 90 TRP A CA 1
ATOM 635 C C . TRP A 1 90 ? 10.272 19.064 15.348 1.00 31.73 90 TRP A C 1
ATOM 637 O O . TRP A 1 90 ? 9.225 19.544 14.925 1.00 31.73 90 TRP A O 1
ATOM 647 N N . SER A 1 91 ? 10.867 19.482 16.464 1.00 24.95 91 SER A N 1
ATOM 648 C CA . SER A 1 91 ? 10.645 20.811 17.023 1.00 24.95 91 SER A CA 1
ATOM 649 C C . SER A 1 91 ? 11.336 21.806 16.096 1.00 24.95 91 SER A C 1
ATOM 651 O O . SER A 1 91 ? 12.522 21.638 15.808 1.00 24.95 91 SER A O 1
ATOM 653 N N . CYS A 1 92 ? 10.614 22.822 15.619 1.00 28.33 92 CYS A N 1
ATOM 654 C CA . CYS A 1 92 ? 11.214 23.962 14.930 1.00 28.33 92 CYS A CA 1
ATOM 655 C C . CYS A 1 92 ? 12.241 24.617 15.861 1.00 28.33 92 CYS A C 1
ATOM 657 O O . CYS A 1 92 ? 11.876 25.290 16.820 1.00 28.33 92 CYS A O 1
ATOM 659 N N . CYS A 1 93 ? 13.525 24.405 15.583 1.00 25.50 93 CYS A N 1
ATOM 660 C CA . CYS A 1 93 ? 14.597 25.247 16.084 1.00 25.50 93 CYS A CA 1
ATOM 661 C C . CYS A 1 93 ? 15.158 26.024 14.898 1.00 25.50 93 CYS A C 1
ATOM 663 O O . CYS A 1 93 ? 15.778 25.455 13.999 1.00 25.50 93 CYS A O 1
ATOM 665 N N . GLU A 1 94 ? 14.922 27.331 14.923 1.00 33.88 94 GLU A N 1
ATOM 666 C CA . GLU A 1 94 ? 15.615 28.340 14.131 1.00 33.88 94 GLU A CA 1
ATOM 667 C C . GLU A 1 94 ? 17.125 28.242 14.387 1.00 33.88 94 GLU A C 1
ATOM 669 O O . GLU A 1 94 ? 17.678 28.778 15.343 1.00 33.88 94 GLU A O 1
ATOM 674 N N . SER A 1 95 ? 17.802 27.493 13.524 1.00 30.61 95 SER A N 1
ATOM 675 C CA . SER A 1 95 ? 19.242 27.567 13.323 1.00 30.61 95 SER A CA 1
ATOM 676 C C . SER A 1 95 ? 19.481 27.450 11.827 1.00 30.61 95 SER A C 1
ATOM 678 O O . SER A 1 95 ? 19.509 26.366 11.246 1.00 30.61 95 SER A O 1
ATOM 680 N N . SER A 1 96 ? 19.573 28.608 11.185 1.00 39.06 96 SER A N 1
ATOM 681 C CA . SER A 1 96 ? 19.824 28.779 9.760 1.00 39.06 96 SER A CA 1
ATOM 682 C C . SER A 1 96 ? 21.238 28.315 9.397 1.00 39.06 96 SER A C 1
ATOM 684 O O . SER A 1 96 ? 22.168 29.111 9.277 1.00 39.06 96 SER A O 1
ATOM 686 N N . ARG A 1 97 ? 21.399 27.006 9.193 1.00 35.44 97 ARG A N 1
ATOM 687 C CA . ARG A 1 97 ? 22.296 26.490 8.155 1.00 35.44 97 ARG A CA 1
ATOM 688 C C . ARG A 1 97 ? 21.449 26.341 6.894 1.00 35.44 97 ARG A C 1
ATOM 690 O O . ARG A 1 97 ? 20.378 25.745 6.999 1.00 35.44 97 ARG A O 1
ATOM 697 N N . PRO A 1 98 ? 21.862 26.866 5.727 1.00 37.12 98 PRO A N 1
ATOM 698 C CA . PRO A 1 98 ? 21.142 26.571 4.500 1.00 37.12 98 PRO A CA 1
ATOM 699 C C . PRO A 1 98 ? 21.177 25.052 4.328 1.00 37.12 98 PRO A C 1
ATOM 701 O O . PRO A 1 98 ? 22.259 24.467 4.220 1.00 37.12 98 PRO A O 1
ATOM 704 N N . PHE A 1 99 ? 20.006 24.411 4.397 1.00 43.16 99 PHE A N 1
ATOM 705 C CA . PHE A 1 99 ? 19.862 23.010 4.018 1.00 43.16 99 PHE A CA 1
ATOM 706 C C . PHE A 1 99 ? 20.562 22.845 2.675 1.00 43.16 99 PHE A C 1
ATOM 708 O O . PHE A 1 99 ? 20.406 23.688 1.784 1.00 43.16 99 PHE A O 1
ATOM 715 N N . SER A 1 100 ? 21.372 21.795 2.531 1.00 61.28 100 SER A N 1
ATOM 716 C CA . SER A 1 100 ? 21.931 21.498 1.215 1.00 61.28 100 SER A CA 1
ATOM 717 C C . SER A 1 100 ? 20.752 21.443 0.242 1.00 61.28 100 SER A C 1
ATOM 719 O O . SER A 1 100 ? 19.745 20.824 0.569 1.00 61.28 100 SER A O 1
ATOM 721 N N . PHE A 1 101 ? 20.842 22.062 -0.939 1.00 57.25 101 PHE A N 1
ATOM 722 C CA . PHE A 1 101 ? 19.785 22.015 -1.966 1.00 57.25 101 PHE A CA 1
ATOM 723 C C . PHE A 1 101 ? 19.285 20.582 -2.230 1.00 57.25 101 PHE A C 1
ATOM 725 O O . PHE A 1 101 ? 18.162 20.357 -2.642 1.00 57.25 101 PHE A O 1
ATOM 732 N N . ARG A 1 102 ? 20.107 19.577 -1.921 1.00 64.31 102 ARG A N 1
ATOM 733 C CA . ARG A 1 102 ? 19.768 18.156 -1.956 1.00 64.31 102 ARG A CA 1
ATOM 734 C C . ARG A 1 102 ? 18.717 17.725 -0.925 1.00 64.31 102 ARG A C 1
ATOM 736 O O . ARG A 1 102 ? 17.943 16.819 -1.202 1.00 64.31 102 ARG A O 1
ATOM 743 N N . GLU A 1 103 ? 18.721 18.312 0.264 1.00 69.81 103 GLU A N 1
ATOM 744 C CA . GLU A 1 103 ? 17.840 17.966 1.384 1.00 69.81 103 GLU A CA 1
ATOM 745 C C . GLU A 1 103 ? 16.428 18.535 1.206 1.00 69.81 103 GLU A C 1
ATOM 747 O O . GLU A 1 103 ? 15.481 17.938 1.709 1.00 69.81 103 GLU A O 1
ATOM 752 N N . SER A 1 104 ? 16.254 19.614 0.432 1.00 75.00 104 SER A N 1
ATOM 753 C CA . SER A 1 104 ? 14.936 20.221 0.185 1.00 75.00 104 SER A CA 1
ATOM 754 C C . SER A 1 104 ? 14.014 19.358 -0.689 1.00 75.00 104 SER A C 1
ATOM 756 O O . SER A 1 104 ? 12.794 19.429 -0.535 1.00 75.00 104 SER A O 1
ATOM 758 N N . TYR A 1 105 ? 14.574 18.514 -1.564 1.00 81.00 105 TYR A N 1
ATOM 759 C CA . TYR A 1 105 ? 13.808 17.600 -2.427 1.00 81.00 105 TYR A CA 1
ATOM 760 C C . TYR A 1 105 ? 13.538 16.236 -1.794 1.00 81.00 105 TYR A C 1
ATOM 762 O O . TYR A 1 105 ? 12.748 15.457 -2.332 1.00 81.00 105 TYR A O 1
ATOM 770 N N . VAL A 1 106 ? 14.205 15.909 -0.685 1.00 86.25 106 VAL A N 1
ATOM 771 C CA . VAL A 1 106 ? 14.036 14.620 -0.014 1.00 86.25 106 VAL A CA 1
ATOM 772 C C . VAL A 1 106 ? 12.872 14.716 0.958 1.00 86.25 106 VAL A C 1
ATOM 774 O O . VAL A 1 106 ? 12.992 15.286 2.037 1.00 86.25 106 VAL A O 1
ATOM 777 N N . TYR A 1 107 ? 11.756 14.085 0.598 1.00 85.81 107 TYR A N 1
ATOM 778 C CA . TYR A 1 107 ? 10.589 13.980 1.469 1.00 85.81 107 TYR A CA 1
ATOM 779 C C . TYR A 1 107 ? 10.846 13.050 2.653 1.00 85.81 107 TYR A C 1
ATOM 781 O O . TYR A 1 107 ? 10.505 13.333 3.799 1.00 85.81 107 TYR A O 1
ATOM 789 N N . LYS A 1 108 ? 11.416 11.879 2.354 1.00 87.38 108 LYS A N 1
ATOM 790 C CA . LYS A 1 108 ? 11.555 10.781 3.308 1.00 87.38 108 LYS A CA 1
ATOM 791 C C . LYS A 1 108 ? 12.739 9.917 2.927 1.00 87.38 108 LYS A C 1
ATOM 793 O O . LYS A 1 108 ? 12.967 9.613 1.760 1.00 87.38 108 LYS A O 1
ATOM 798 N N . GLN A 1 109 ? 13.475 9.453 3.925 1.00 89.19 109 GLN A N 1
ATOM 799 C CA . GLN A 1 109 ? 14.517 8.455 3.728 1.00 89.19 109 GLN A CA 1
ATOM 800 C C . GLN A 1 109 ? 14.462 7.399 4.820 1.00 89.19 109 GLN A C 1
ATOM 802 O O . GLN A 1 109 ? 14.161 7.691 5.974 1.00 89.19 109 GLN A O 1
ATOM 807 N N . PHE A 1 110 ? 14.764 6.161 4.447 1.00 88.94 110 PHE A N 1
ATOM 808 C CA . PHE A 1 110 ? 14.781 5.033 5.365 1.00 88.94 110 PHE A CA 1
ATOM 809 C C . PHE A 1 110 ? 15.869 4.043 4.960 1.00 88.94 110 PHE A C 1
ATOM 811 O O . PHE A 1 110 ? 16.198 3.920 3.779 1.00 88.94 110 PHE A O 1
ATOM 818 N N . ARG A 1 111 ? 16.453 3.346 5.935 1.00 89.44 111 ARG A N 1
ATOM 819 C CA . ARG A 1 111 ? 17.454 2.302 5.702 1.00 89.44 111 ARG A CA 1
ATOM 820 C C . ARG A 1 111 ? 17.189 1.141 6.651 1.00 89.44 111 ARG A C 1
ATOM 822 O O . ARG A 1 111 ? 16.978 1.364 7.838 1.00 89.44 111 ARG A O 1
ATOM 829 N N . MET A 1 112 ? 17.225 -0.077 6.123 1.00 87.25 112 MET A N 1
ATOM 830 C CA . MET A 1 112 ? 17.135 -1.316 6.884 1.00 87.25 112 MET A CA 1
ATOM 831 C C . MET A 1 112 ? 18.350 -2.172 6.563 1.00 87.25 112 MET A C 1
ATOM 833 O O . MET A 1 112 ? 18.534 -2.578 5.417 1.00 87.25 112 MET A O 1
ATOM 837 N N . TYR A 1 113 ? 19.166 -2.444 7.575 1.00 88.19 113 TYR A N 1
ATOM 838 C CA . TYR A 1 113 ? 20.333 -3.307 7.453 1.00 88.19 113 TYR A CA 1
ATOM 839 C C . TYR A 1 113 ? 20.316 -4.325 8.585 1.00 88.19 113 TYR A C 1
ATOM 841 O O . TYR A 1 113 ? 20.654 -4.018 9.724 1.00 88.19 113 TYR A O 1
ATOM 849 N N . SER A 1 114 ? 19.899 -5.544 8.261 1.00 84.31 114 SER A N 1
ATOM 850 C CA . SER A 1 114 ? 19.938 -6.693 9.156 1.00 84.31 114 SER A CA 1
ATOM 851 C C . SER A 1 114 ? 20.861 -7.764 8.583 1.00 84.31 114 SER A C 1
ATOM 853 O O . SER A 1 114 ? 20.797 -8.086 7.393 1.00 84.31 114 SER A O 1
ATOM 855 N N . HIS A 1 115 ? 21.705 -8.337 9.444 1.00 71.38 115 HIS A N 1
ATOM 856 C CA . HIS A 1 115 ? 22.708 -9.334 9.063 1.00 71.38 115 HIS A CA 1
ATOM 857 C C . HIS A 1 115 ? 22.094 -10.571 8.382 1.00 71.38 115 HIS A C 1
ATOM 859 O O . HIS A 1 115 ? 22.660 -11.084 7.420 1.00 71.38 115 HIS A O 1
ATOM 865 N N . GLU A 1 116 ? 20.914 -11.012 8.825 1.00 79.88 116 GLU A N 1
ATOM 866 C CA . GLU A 1 116 ? 20.314 -12.289 8.403 1.00 79.88 116 GLU A CA 1
ATOM 867 C C . GLU A 1 116 ? 18.988 -12.138 7.647 1.00 79.88 116 GLU A C 1
ATOM 869 O O . GLU A 1 116 ? 18.413 -13.122 7.176 1.00 79.88 116 GLU A O 1
ATOM 874 N N . SER A 1 117 ? 18.455 -10.919 7.551 1.00 82.81 117 SER A N 1
ATOM 875 C CA . SER A 1 117 ? 17.120 -10.681 7.003 1.00 82.81 117 SER A CA 1
ATOM 876 C C . SER A 1 117 ? 17.129 -9.620 5.908 1.00 82.81 117 SER A C 1
ATOM 878 O O . SER A 1 117 ? 17.637 -9.862 4.813 1.00 82.81 117 SER A O 1
ATOM 880 N N . ASP A 1 118 ? 16.556 -8.464 6.200 1.00 89.62 118 ASP A N 1
ATOM 881 C CA . ASP A 1 118 ? 16.299 -7.398 5.253 1.00 89.62 118 ASP A CA 1
ATOM 882 C C . ASP A 1 118 ? 17.518 -6.473 5.110 1.00 89.62 118 ASP A C 1
ATOM 884 O O . ASP A 1 118 ? 18.119 -6.034 6.093 1.00 89.62 118 ASP A O 1
ATOM 888 N N . CYS A 1 119 ? 17.869 -6.160 3.866 1.00 91.50 119 CYS A N 1
ATOM 889 C CA . CYS A 1 119 ? 18.945 -5.260 3.474 1.00 91.50 119 CYS A CA 1
ATOM 890 C C . CYS A 1 119 ? 18.442 -4.388 2.316 1.00 91.50 119 CYS A C 1
ATOM 892 O O . CYS A 1 119 ? 18.410 -4.822 1.161 1.00 91.50 119 CYS A O 1
ATOM 894 N N . TRP A 1 120 ? 17.967 -3.183 2.632 1.00 92.62 120 TRP A N 1
ATOM 895 C CA . TRP A 1 120 ? 17.399 -2.261 1.648 1.00 92.62 120 TRP A CA 1
ATOM 896 C C . TRP A 1 120 ? 17.395 -0.807 2.135 1.00 92.62 120 TRP A C 1
ATOM 898 O O . TRP A 1 120 ? 17.469 -0.507 3.326 1.00 92.62 120 TRP A O 1
ATOM 908 N N . SER A 1 121 ? 17.285 0.124 1.192 1.00 92.69 121 SER A N 1
ATOM 909 C CA . SER A 1 121 ? 17.235 1.568 1.434 1.00 92.69 121 SER A CA 1
ATOM 910 C C . SER A 1 121 ? 16.127 2.190 0.596 1.00 92.69 121 SER A C 1
ATOM 912 O O . SER A 1 121 ? 15.896 1.771 -0.535 1.00 92.69 121 SER A O 1
ATOM 914 N N . LEU A 1 122 ? 15.441 3.188 1.141 1.00 92.25 122 LEU A N 1
ATOM 915 C CA . LEU A 1 122 ? 14.394 3.939 0.457 1.00 92.25 122 LEU A CA 1
ATOM 916 C C . LEU A 1 122 ? 14.703 5.431 0.516 1.00 92.25 122 LEU A C 1
ATOM 918 O O . LEU A 1 122 ? 15.243 5.953 1.501 1.00 92.25 122 LEU A O 1
ATOM 922 N N . LEU A 1 123 ? 14.381 6.105 -0.576 1.00 90.69 123 LEU A N 1
ATOM 923 C CA . LEU A 1 123 ? 14.472 7.541 -0.729 1.00 90.69 123 LEU A CA 1
ATOM 924 C C . LEU A 1 123 ? 13.234 8.017 -1.486 1.00 90.69 123 LEU A C 1
ATOM 926 O O . LEU A 1 123 ? 13.044 7.636 -2.632 1.00 90.69 123 LEU A O 1
ATOM 930 N N . ALA A 1 124 ? 12.413 8.839 -0.852 1.00 90.12 124 ALA A N 1
ATOM 931 C CA . ALA A 1 124 ? 11.255 9.459 -1.469 1.00 90.12 124 ALA A CA 1
ATOM 932 C C . ALA A 1 124 ? 11.580 10.913 -1.814 1.00 90.12 124 ALA A C 1
ATOM 934 O O . ALA A 1 124 ? 12.104 11.649 -0.971 1.00 90.12 124 ALA A O 1
ATOM 935 N N . LEU A 1 125 ? 11.272 11.303 -3.046 1.00 88.94 125 LEU A N 1
ATOM 936 C CA . LEU A 1 125 ? 11.521 12.631 -3.592 1.00 88.94 125 LEU A CA 1
ATOM 937 C C . LEU A 1 125 ? 10.205 13.366 -3.853 1.00 88.94 125 LEU A C 1
ATOM 939 O O . LEU A 1 125 ? 9.210 12.735 -4.213 1.00 88.94 125 LEU A O 1
ATOM 943 N N . GLY A 1 126 ? 10.233 14.691 -3.707 1.00 84.00 126 GLY A N 1
ATOM 944 C CA . GLY A 1 126 ? 9.076 15.574 -3.882 1.00 84.00 126 GLY A CA 1
ATOM 945 C C . GLY A 1 126 ? 8.397 15.917 -2.557 1.00 84.00 126 GLY A C 1
ATOM 946 O O . GLY A 1 126 ? 9.008 15.823 -1.498 1.00 84.00 126 GLY A O 1
ATOM 947 N N . LYS A 1 127 ? 7.132 16.327 -2.604 1.00 77.25 127 LYS A N 1
ATOM 948 C CA . LYS A 1 127 ? 6.238 16.417 -1.443 1.00 77.25 127 LYS A CA 1
ATOM 949 C C . LYS A 1 127 ? 4.853 15.972 -1.905 1.00 77.25 127 LYS A C 1
ATOM 951 O O . LYS A 1 127 ? 4.516 16.250 -3.044 1.00 77.25 127 LYS A O 1
ATOM 956 N N . PRO A 1 128 ? 4.066 15.273 -1.083 1.00 70.62 128 PRO A N 1
ATOM 957 C CA . PRO A 1 128 ? 2.686 14.982 -1.442 1.00 70.62 128 PRO A CA 1
ATOM 958 C C . PRO A 1 128 ? 1.890 16.295 -1.433 1.00 70.62 128 PRO A C 1
ATOM 960 O O . PRO A 1 128 ? 1.705 16.896 -0.377 1.00 70.62 128 PRO A O 1
ATOM 963 N N . THR A 1 129 ? 1.479 16.753 -2.612 1.00 74.06 129 THR A N 1
ATOM 964 C CA . THR A 1 129 ? 0.526 17.855 -2.826 1.00 74.06 129 THR A CA 1
ATOM 965 C C . THR A 1 129 ? -0.456 17.426 -3.916 1.00 74.06 129 THR A C 1
ATOM 967 O O . THR A 1 129 ? -0.161 16.484 -4.650 1.00 74.06 129 THR A O 1
ATOM 970 N N . GLU A 1 130 ? -1.597 18.103 -4.070 1.00 69.38 130 GLU A N 1
ATOM 971 C CA . GLU A 1 130 ? -2.570 17.762 -5.128 1.00 69.38 130 GLU A CA 1
ATOM 972 C C . GLU A 1 130 ? -1.949 17.798 -6.538 1.00 69.38 130 GLU A C 1
ATOM 974 O O . GLU A 1 130 ? -2.273 16.991 -7.407 1.00 69.38 130 GLU A O 1
ATOM 979 N N . GLU A 1 131 ? -0.979 18.688 -6.746 1.00 73.12 131 GLU A N 1
ATOM 980 C CA . GLU A 1 131 ? -0.323 18.898 -8.037 1.00 73.12 131 GLU A CA 1
ATOM 981 C C . GLU A 1 131 ? 0.928 18.032 -8.251 1.00 73.12 131 GLU A C 1
ATOM 983 O O . GLU A 1 131 ? 1.496 18.029 -9.346 1.00 73.12 131 GLU A O 1
ATOM 988 N N . SER A 1 132 ? 1.408 17.307 -7.231 1.00 76.88 132 SER A N 1
ATOM 989 C CA . SER A 1 132 ? 2.687 16.601 -7.334 1.00 76.88 132 SER A CA 1
ATOM 990 C C . SER A 1 132 ? 2.694 15.208 -6.714 1.00 76.88 132 SER A C 1
ATOM 992 O O . SER A 1 132 ? 2.133 14.929 -5.657 1.00 76.88 132 SER A O 1
ATOM 994 N N . LYS A 1 133 ? 3.369 14.289 -7.411 1.00 80.44 133 LYS A N 1
ATOM 995 C CA . LYS A 1 133 ? 3.529 12.900 -6.978 1.00 80.44 133 LYS A CA 1
ATOM 996 C C . LYS A 1 133 ? 4.868 12.711 -6.288 1.00 80.44 133 LYS A C 1
ATOM 998 O O . LYS A 1 133 ? 5.890 13.249 -6.711 1.00 80.44 133 LYS A O 1
ATOM 1003 N N . VAL A 1 134 ? 4.867 11.859 -5.271 1.00 86.94 134 VAL A N 1
ATOM 1004 C CA . VAL A 1 134 ? 6.093 11.394 -4.623 1.00 86.94 134 VAL A CA 1
ATOM 1005 C C . VAL A 1 134 ? 6.696 10.259 -5.447 1.00 86.94 134 VAL A C 1
ATOM 1007 O O . VAL A 1 134 ? 6.016 9.283 -5.765 1.00 86.94 134 VAL A O 1
ATOM 1010 N N . VAL A 1 135 ? 7.986 10.366 -5.764 1.00 90.25 135 VAL A N 1
ATOM 1011 C CA . VAL A 1 135 ? 8.742 9.291 -6.423 1.00 90.25 135 VAL A CA 1
ATOM 1012 C C . VAL A 1 135 ? 9.579 8.569 -5.377 1.00 90.25 135 VAL A C 1
ATOM 1014 O O . VAL A 1 135 ? 10.483 9.156 -4.782 1.00 90.25 135 VAL A O 1
ATOM 1017 N N . GLU A 1 136 ? 9.292 7.288 -5.153 1.00 92.56 136 GLU A N 1
ATOM 1018 C CA . GLU A 1 136 ? 10.060 6.448 -4.236 1.00 92.56 136 GLU A CA 1
ATOM 1019 C C . GLU A 1 136 ? 11.117 5.627 -4.982 1.00 92.56 136 GLU A C 1
ATOM 1021 O O . GLU A 1 136 ? 10.816 4.768 -5.807 1.00 92.56 136 GLU A O 1
ATOM 1026 N N . LEU A 1 137 ? 12.381 5.862 -4.643 1.00 92.88 137 LEU A N 1
ATOM 1027 C CA . LEU A 1 137 ? 13.529 5.099 -5.109 1.00 92.88 137 LEU A CA 1
ATOM 1028 C C . LEU A 1 137 ? 13.920 4.089 -4.035 1.00 92.88 137 LEU A C 1
ATOM 1030 O O . LEU A 1 137 ? 14.402 4.449 -2.953 1.00 92.88 137 LEU A O 1
ATOM 1034 N N . LYS A 1 138 ? 13.705 2.810 -4.337 1.00 93.62 138 LYS A N 1
ATOM 1035 C CA . LYS A 1 138 ? 13.952 1.697 -3.422 1.00 93.62 138 LYS A CA 1
ATOM 1036 C C . LYS A 1 138 ? 15.114 0.846 -3.928 1.00 93.62 138 LYS A C 1
ATOM 1038 O O . LYS A 1 138 ? 15.063 0.283 -5.013 1.00 93.62 138 LYS A O 1
ATOM 1043 N N . PHE A 1 139 ? 16.157 0.741 -3.115 1.00 92.31 139 PHE A N 1
ATOM 1044 C CA . PHE A 1 139 ? 17.374 -0.017 -3.391 1.00 92.31 139 PHE A CA 1
ATOM 1045 C C . PHE A 1 139 ? 17.336 -1.293 -2.558 1.00 92.31 139 PHE A C 1
ATOM 1047 O O . PHE A 1 139 ? 17.462 -1.228 -1.333 1.00 92.31 139 PHE A O 1
ATOM 1054 N N . VAL A 1 140 ? 17.119 -2.437 -3.203 1.00 92.00 140 VAL A N 1
ATOM 1055 C CA . VAL A 1 140 ? 16.894 -3.721 -2.529 1.00 92.00 140 VAL A CA 1
ATOM 1056 C C . VAL A 1 140 ? 18.053 -4.670 -2.825 1.00 92.00 140 VAL A C 1
ATOM 1058 O O . VAL A 1 140 ? 18.336 -4.941 -3.984 1.00 92.00 140 VAL A O 1
ATOM 1061 N N . ASP A 1 141 ? 18.704 -5.171 -1.775 1.00 90.69 141 ASP A N 1
ATOM 1062 C CA . ASP A 1 141 ? 19.614 -6.327 -1.839 1.00 90.69 141 ASP A CA 1
ATOM 1063 C C . ASP A 1 141 ? 18.864 -7.579 -1.364 1.00 90.69 141 ASP A C 1
ATOM 1065 O O . ASP A 1 141 ? 18.717 -8.555 -2.094 1.00 90.69 141 ASP A O 1
ATOM 1069 N N . ARG A 1 142 ? 18.277 -7.515 -0.160 1.00 90.12 142 ARG A N 1
ATOM 1070 C CA . ARG A 1 142 ? 17.404 -8.570 0.377 1.00 90.12 142 ARG A CA 1
ATOM 1071 C C . ARG A 1 142 ? 16.150 -7.979 1.002 1.00 90.12 142 ARG A C 1
ATOM 1073 O O . ARG A 1 142 ? 16.222 -7.029 1.781 1.00 90.12 142 ARG A O 1
ATOM 1080 N N . MET A 1 143 ? 14.997 -8.566 0.701 1.00 89.50 143 MET A N 1
ATOM 1081 C CA . MET A 1 143 ? 13.720 -8.187 1.300 1.00 89.50 143 MET A CA 1
ATOM 1082 C C . MET A 1 143 ? 12.803 -9.400 1.398 1.00 89.50 143 MET A C 1
ATOM 1084 O O . MET A 1 143 ? 12.408 -9.972 0.385 1.00 89.50 143 MET A O 1
ATOM 1088 N N . ARG A 1 144 ? 12.429 -9.767 2.625 1.00 86.88 144 ARG A N 1
ATOM 1089 C CA . ARG A 1 144 ? 11.536 -10.904 2.885 1.00 86.88 144 ARG A CA 1
ATOM 1090 C C . ARG A 1 144 ? 10.077 -10.602 2.541 1.00 86.88 144 ARG A C 1
ATOM 1092 O O . ARG A 1 144 ? 9.327 -11.514 2.223 1.00 86.88 144 ARG A O 1
ATOM 1099 N N . ARG A 1 145 ? 9.665 -9.334 2.635 1.00 86.69 145 ARG A N 1
ATOM 1100 C CA . ARG A 1 145 ? 8.267 -8.889 2.497 1.00 86.69 145 ARG A CA 1
ATOM 1101 C C . ARG A 1 145 ? 8.158 -7.875 1.368 1.00 86.69 145 ARG A C 1
ATOM 1103 O O . ARG A 1 145 ? 8.244 -6.672 1.597 1.00 86.69 145 ARG A O 1
ATOM 1110 N N . GLN A 1 146 ? 8.060 -8.379 0.144 1.00 89.62 146 GLN A N 1
ATOM 1111 C CA . GLN A 1 146 ? 8.013 -7.538 -1.055 1.00 89.62 146 GLN A CA 1
ATOM 1112 C C . GLN A 1 146 ? 6.595 -7.100 -1.438 1.00 89.62 146 GLN A C 1
ATOM 1114 O O . GLN A 1 146 ? 6.452 -6.184 -2.239 1.00 89.62 146 GLN A O 1
ATOM 1119 N N . TYR A 1 147 ? 5.573 -7.728 -0.856 1.00 92.88 147 TYR A N 1
ATOM 1120 C CA . TYR A 1 147 ? 4.161 -7.453 -1.103 1.00 92.88 147 TYR A CA 1
ATOM 1121 C C . TYR A 1 147 ? 3.345 -7.714 0.172 1.00 92.88 147 TYR A C 1
ATOM 1123 O O . TYR A 1 147 ? 3.839 -8.350 1.109 1.00 92.88 147 TYR A O 1
ATOM 1131 N N . GLU A 1 148 ? 2.107 -7.224 0.211 1.00 93.56 148 GLU A N 1
ATOM 1132 C CA . GLU A 1 148 ? 1.166 -7.451 1.322 1.00 93.56 148 GLU A CA 1
ATOM 1133 C C . GLU A 1 148 ? -0.052 -8.253 0.850 1.00 93.56 148 GLU A C 1
ATOM 1135 O O . GLU A 1 148 ? -0.453 -9.224 1.502 1.00 93.56 148 GLU A O 1
ATOM 1140 N N . PHE A 1 149 ? -0.586 -7.896 -0.320 1.00 95.50 149 PHE A N 1
ATOM 1141 C CA . PHE A 1 149 ? -1.682 -8.584 -0.996 1.00 95.50 149 PHE A CA 1
ATOM 1142 C C . PHE A 1 149 ? -1.270 -8.959 -2.419 1.00 95.50 149 PHE A C 1
ATOM 1144 O O . PHE A 1 149 ? -0.470 -8.281 -3.053 1.00 95.50 149 PHE A O 1
ATOM 1151 N N . THR A 1 150 ? -1.826 -10.029 -2.982 1.00 95.75 150 THR A N 1
ATOM 1152 C CA . THR A 1 150 ? -1.427 -10.478 -4.330 1.00 95.75 150 THR A CA 1
ATOM 1153 C C . THR A 1 150 ? -1.618 -9.393 -5.393 1.00 95.75 150 THR A C 1
ATOM 1155 O O . THR A 1 150 ? -0.839 -9.312 -6.336 1.00 95.75 150 THR A O 1
ATOM 1158 N N . ILE A 1 151 ? -2.613 -8.524 -5.219 1.00 96.06 151 ILE A N 1
ATOM 1159 C CA . ILE A 1 151 ? -2.929 -7.416 -6.131 1.00 96.06 151 ILE A CA 1
ATOM 1160 C C . ILE A 1 151 ? -1.873 -6.298 -6.156 1.00 96.06 151 ILE A C 1
ATOM 1162 O O . ILE A 1 151 ? -1.871 -5.495 -7.080 1.00 96.06 151 ILE A O 1
ATOM 1166 N N . ASP A 1 152 ? -0.973 -6.246 -5.169 1.00 94.25 152 ASP A N 1
ATOM 1167 C CA . ASP A 1 152 ? 0.130 -5.277 -5.092 1.00 94.25 152 ASP A CA 1
ATOM 1168 C C . ASP A 1 152 ? 1.509 -5.909 -5.331 1.00 94.25 152 ASP A C 1
ATOM 1170 O O . ASP A 1 152 ? 2.540 -5.282 -5.107 1.00 94.25 152 ASP A O 1
ATOM 1174 N N . SER A 1 153 ? 1.528 -7.150 -5.819 1.00 95.62 153 SER A N 1
ATOM 1175 C CA . SER A 1 153 ? 2.751 -7.936 -5.987 1.00 95.62 153 SER A CA 1
ATOM 1176 C C . SER A 1 153 ? 3.404 -7.816 -7.368 1.00 95.62 153 SER A C 1
ATOM 1178 O O . SER A 1 153 ? 4.357 -8.539 -7.650 1.00 95.62 153 SER A O 1
ATOM 1180 N N . PHE A 1 154 ? 2.895 -6.957 -8.251 1.00 97.38 154 PHE A N 1
ATOM 1181 C CA . PHE A 1 154 ? 3.405 -6.839 -9.617 1.00 97.38 154 PHE A CA 1
ATOM 1182 C C . PHE A 1 154 ? 4.696 -6.019 -9.676 1.00 97.38 154 PHE A C 1
ATOM 1184 O O . PHE A 1 154 ? 4.766 -4.917 -9.135 1.00 97.38 154 PHE A O 1
ATOM 1191 N N . GLN A 1 155 ? 5.697 -6.535 -10.385 1.00 96.44 155 GLN A N 1
ATOM 1192 C CA . GLN A 1 155 ? 6.939 -5.835 -10.703 1.00 96.44 155 GLN A CA 1
ATOM 1193 C C . GLN A 1 155 ? 7.160 -5.877 -12.215 1.00 96.44 155 GLN A C 1
ATOM 1195 O O . GLN A 1 155 ? 7.101 -6.938 -12.832 1.00 96.44 155 GLN A O 1
ATOM 1200 N N . ILE A 1 156 ? 7.374 -4.711 -12.825 1.00 96.94 156 ILE A N 1
ATOM 1201 C CA . ILE A 1 156 ? 7.608 -4.576 -14.266 1.00 96.94 156 ILE A CA 1
ATOM 1202 C C . ILE A 1 156 ? 9.100 -4.327 -14.477 1.00 96.94 156 ILE A C 1
ATOM 1204 O O . ILE A 1 156 ? 9.647 -3.342 -13.979 1.00 96.94 156 ILE A O 1
ATOM 1208 N N . LEU A 1 157 ? 9.759 -5.215 -15.217 1.00 95.88 157 LEU A N 1
ATOM 1209 C CA . LEU A 1 157 ? 11.184 -5.122 -15.508 1.00 95.88 157 LEU A CA 1
ATOM 1210 C C . LEU A 1 157 ? 11.424 -4.064 -16.588 1.00 95.88 157 LEU A C 1
ATOM 1212 O O . LEU A 1 157 ? 11.057 -4.241 -17.749 1.00 95.88 157 LEU A O 1
ATOM 1216 N N . LEU A 1 158 ? 12.071 -2.961 -16.209 1.00 96.19 158 LEU A N 1
ATOM 1217 C CA . LEU A 1 158 ? 12.277 -1.816 -17.100 1.00 96.19 158 LEU A CA 1
ATOM 1218 C C . LEU A 1 158 ? 13.516 -1.942 -17.998 1.00 96.19 158 LEU A C 1
ATOM 1220 O O . LEU A 1 158 ? 13.680 -1.122 -18.893 1.00 96.19 158 LEU A O 1
ATOM 1224 N N . ASN A 1 159 ? 14.374 -2.950 -17.809 1.00 94.06 159 ASN A N 1
ATOM 1225 C CA . ASN A 1 159 ? 15.656 -3.071 -18.518 1.00 94.06 159 ASN A CA 1
ATOM 1226 C C . ASN A 1 159 ? 15.495 -2.996 -20.042 1.00 94.06 159 ASN A C 1
ATOM 1228 O O . ASN A 1 159 ? 16.142 -2.176 -20.685 1.00 94.06 159 ASN A O 1
ATOM 1232 N N . THR A 1 160 ? 14.591 -3.798 -20.611 1.00 93.62 160 THR A N 1
ATOM 1233 C CA . THR A 1 160 ? 14.356 -3.812 -22.062 1.00 93.62 160 THR A CA 1
ATOM 1234 C C . THR A 1 160 ? 13.819 -2.475 -22.565 1.00 93.62 160 THR A C 1
ATOM 1236 O O . THR A 1 160 ? 14.189 -2.030 -23.649 1.00 93.62 160 THR A O 1
ATOM 1239 N N . LEU A 1 161 ? 12.977 -1.807 -21.770 1.00 94.12 161 LEU A N 1
ATOM 1240 C CA . LEU A 1 161 ? 12.446 -0.489 -22.102 1.00 94.12 161 LEU A CA 1
ATOM 1241 C C . LEU A 1 161 ? 13.556 0.570 -22.097 1.00 94.12 161 LEU A C 1
ATOM 1243 O O . LEU A 1 161 ? 13.646 1.361 -23.030 1.00 94.12 161 LEU A O 1
ATOM 1247 N N . LEU A 1 162 ? 14.426 0.562 -21.085 1.00 93.00 162 LEU A N 1
ATOM 1248 C CA . LEU A 1 162 ? 15.548 1.496 -20.976 1.00 93.00 162 LEU A CA 1
ATOM 1249 C C . LEU A 1 162 ? 16.550 1.307 -22.122 1.00 93.00 162 LEU A C 1
ATOM 1251 O O . LEU A 1 162 ? 16.863 2.275 -22.808 1.00 93.00 162 LEU A O 1
ATOM 1255 N N . SER A 1 163 ? 16.967 0.070 -22.416 1.00 92.25 163 SER A N 1
ATOM 1256 C CA . SER A 1 163 ? 17.866 -0.218 -23.547 1.00 92.25 163 SER A CA 1
ATOM 1257 C C . SER A 1 163 ? 17.254 0.158 -24.899 1.00 92.25 163 SER A C 1
ATOM 1259 O O . SER A 1 163 ? 17.955 0.595 -25.813 1.00 92.25 163 SER A O 1
ATOM 1261 N N . PHE A 1 164 ? 15.933 0.030 -25.040 1.00 91.44 164 PHE A N 1
ATOM 1262 C CA . PHE A 1 164 ? 15.224 0.519 -26.217 1.00 91.44 164 PHE A CA 1
ATOM 1263 C C . PHE A 1 164 ? 15.290 2.050 -26.316 1.00 91.44 164 PHE A C 1
ATOM 1265 O O . PHE A 1 164 ? 15.563 2.572 -27.390 1.00 91.44 164 PHE A O 1
ATOM 1272 N N . TYR A 1 165 ? 15.111 2.785 -25.215 1.00 90.81 165 TYR A N 1
ATOM 1273 C CA . TYR A 1 165 ? 15.251 4.247 -25.210 1.00 90.81 165 TYR A CA 1
ATOM 1274 C C . TYR A 1 165 ? 16.680 4.731 -25.485 1.00 90.81 165 TYR A C 1
ATOM 1276 O O . TYR A 1 165 ? 16.846 5.778 -26.105 1.00 90.81 165 TYR A O 1
ATOM 1284 N N . GLU A 1 166 ? 17.697 3.978 -25.071 1.00 90.50 166 GLU A N 1
ATOM 1285 C CA . GLU A 1 166 ? 19.104 4.286 -25.363 1.00 90.50 166 GLU A CA 1
ATOM 1286 C C . GLU A 1 166 ? 19.465 4.064 -26.839 1.00 90.50 166 GLU A C 1
ATOM 1288 O O . GLU A 1 166 ? 20.313 4.768 -27.384 1.00 90.50 166 GLU A O 1
ATOM 1293 N N . SER A 1 167 ? 18.821 3.093 -27.493 1.00 88.06 167 SER A N 1
ATOM 1294 C CA . SER A 1 167 ? 19.116 2.704 -28.878 1.00 88.06 167 SER A CA 1
ATOM 1295 C C . SER A 1 167 ? 18.149 3.278 -29.915 1.00 88.06 167 SER A C 1
ATOM 1297 O O . SER A 1 167 ? 18.452 3.247 -31.112 1.00 88.06 167 SER A O 1
ATOM 1299 N N . LYS A 1 168 ? 16.988 3.804 -29.501 1.00 87.88 168 LYS A N 1
ATOM 1300 C CA . LYS A 1 168 ? 15.988 4.311 -30.444 1.00 87.88 168 LYS A CA 1
ATOM 1301 C C . LYS A 1 168 ? 16.482 5.577 -31.165 1.00 87.88 168 LYS A C 1
ATOM 1303 O O . LYS A 1 168 ? 17.082 6.458 -30.545 1.00 87.88 168 LYS A O 1
ATOM 1308 N N . PRO A 1 169 ? 16.150 5.754 -32.455 1.00 83.75 169 PRO A N 1
ATOM 1309 C CA . PRO A 1 169 ? 16.344 7.030 -33.133 1.00 83.75 169 PRO A CA 1
ATOM 1310 C C . PRO A 1 169 ? 15.506 8.129 -32.463 1.00 83.75 169 PRO A C 1
ATOM 1312 O O . PRO A 1 169 ? 14.325 7.922 -32.186 1.00 83.75 169 PRO A O 1
ATOM 1315 N N . ALA A 1 170 ? 16.073 9.325 -32.273 1.00 78.81 170 ALA A N 1
ATOM 1316 C CA . ALA A 1 170 ? 15.413 10.439 -31.574 1.00 78.81 170 ALA A CA 1
ATOM 1317 C C . ALA A 1 170 ? 14.040 10.838 -32.157 1.00 78.81 170 ALA A C 1
ATOM 1319 O O . ALA A 1 170 ? 13.202 11.376 -31.443 1.00 78.81 170 ALA A O 1
ATOM 1320 N N . LYS A 1 171 ? 13.802 10.559 -33.445 1.00 78.06 171 LYS A N 1
ATOM 1321 C CA . LYS A 1 171 ? 12.551 10.874 -34.156 1.00 78.06 171 LYS A CA 1
ATOM 1322 C C . LYS A 1 171 ? 11.494 9.766 -34.099 1.00 78.06 171 LYS A C 1
ATOM 1324 O O . LYS A 1 171 ? 10.407 9.961 -34.628 1.00 78.06 171 LYS A O 1
ATOM 1329 N N . MET A 1 172 ? 11.810 8.604 -33.526 1.00 80.62 172 MET A N 1
ATOM 1330 C CA . MET A 1 172 ? 10.866 7.493 -33.413 1.00 80.62 172 MET A CA 1
ATOM 1331 C C . MET A 1 172 ? 10.307 7.403 -31.997 1.00 80.62 172 MET A C 1
ATOM 1333 O O . MET A 1 172 ? 11.027 7.232 -31.006 1.00 80.62 172 MET A O 1
ATOM 1337 N N . GLU A 1 173 ? 8.989 7.511 -31.920 1.00 87.81 173 GLU A N 1
ATOM 1338 C CA . GLU A 1 173 ? 8.215 7.271 -30.712 1.00 87.81 173 GLU A CA 1
ATOM 1339 C C . GLU A 1 173 ? 7.700 5.833 -30.683 1.00 87.81 173 GLU A C 1
ATOM 1341 O O . GLU A 1 173 ? 7.600 5.162 -31.716 1.00 87.81 173 GLU A O 1
ATOM 1346 N N . ILE A 1 174 ? 7.413 5.357 -29.473 1.00 91.12 174 ILE A N 1
ATOM 1347 C CA . ILE A 1 174 ? 6.782 4.055 -29.277 1.00 91.12 174 ILE A CA 1
ATOM 1348 C C . ILE A 1 174 ? 5.362 4.133 -29.840 1.00 91.12 174 ILE A C 1
ATOM 1350 O O . ILE A 1 174 ? 4.630 5.075 -29.548 1.00 91.12 174 ILE A O 1
ATOM 1354 N N . ASN A 1 175 ? 4.976 3.144 -30.638 1.00 90.75 175 ASN A N 1
ATOM 1355 C CA . ASN A 1 175 ? 3.632 3.017 -31.202 1.00 90.75 175 ASN A CA 1
ATOM 1356 C C . ASN A 1 175 ? 3.226 1.538 -31.274 1.00 90.75 175 ASN A C 1
ATOM 1358 O O . ASN A 1 175 ? 4.049 0.669 -31.014 1.00 90.75 175 ASN A O 1
ATOM 1362 N N . GLU A 1 176 ? 1.984 1.243 -31.662 1.00 91.62 176 GLU A N 1
ATOM 1363 C CA . GLU A 1 176 ? 1.421 -0.122 -31.724 1.00 91.62 176 GLU A CA 1
ATOM 1364 C C . GLU A 1 176 ? 2.173 -1.110 -32.630 1.00 91.62 176 GLU A C 1
ATOM 1366 O O . GLU A 1 176 ? 1.979 -2.313 -32.518 1.00 91.62 176 GLU A O 1
ATOM 1371 N N . HIS A 1 177 ? 3.021 -0.636 -33.536 1.00 91.25 177 HIS A N 1
ATOM 1372 C CA . HIS A 1 177 ? 3.812 -1.487 -34.428 1.00 91.25 177 HIS A CA 1
ATOM 1373 C C . HIS A 1 177 ? 5.303 -1.449 -34.073 1.00 91.25 177 HIS A C 1
ATOM 1375 O O . HIS A 1 177 ? 6.107 -2.170 -34.664 1.00 91.25 177 HIS A O 1
ATOM 1381 N N . TRP A 1 178 ? 5.684 -0.607 -33.108 1.00 90.12 178 TRP A N 1
ATOM 1382 C CA . TRP A 1 178 ? 7.058 -0.405 -32.688 1.00 90.12 178 TRP A CA 1
ATOM 1383 C C . TRP A 1 178 ? 7.152 -0.150 -31.184 1.00 90.12 178 TRP A C 1
ATOM 1385 O O . TRP A 1 178 ? 7.121 0.989 -30.709 1.00 90.12 178 TRP A O 1
ATOM 1395 N N . TYR A 1 179 ? 7.295 -1.239 -30.436 1.00 92.88 179 TYR A N 1
ATOM 1396 C CA . TYR A 1 179 ? 7.461 -1.228 -28.989 1.00 92.88 179 TYR A CA 1
ATOM 1397 C C . TYR A 1 179 ? 8.410 -2.349 -28.540 1.00 92.88 179 TYR A C 1
ATOM 1399 O O . TYR A 1 179 ? 8.476 -3.402 -29.180 1.00 92.88 179 TYR A O 1
ATOM 1407 N N . PRO A 1 180 ? 9.149 -2.161 -27.433 1.00 94.31 180 PRO A N 1
ATOM 1408 C CA . PRO A 1 180 ? 9.930 -3.238 -26.847 1.00 94.31 180 PRO A CA 1
ATOM 1409 C C . PRO A 1 180 ? 9.019 -4.249 -26.147 1.00 94.31 180 PRO A C 1
ATOM 1411 O O . PRO A 1 180 ? 7.984 -3.899 -25.581 1.00 94.31 180 PRO A O 1
ATOM 1414 N N . THR A 1 181 ? 9.440 -5.512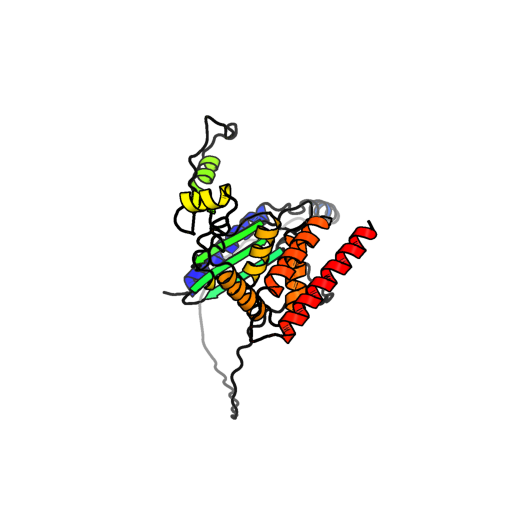 -26.112 1.00 94.81 181 THR A N 1
ATOM 1415 C CA . THR A 1 181 ? 8.808 -6.507 -25.236 1.00 94.81 181 THR A CA 1
ATOM 1416 C C . THR A 1 181 ? 9.220 -6.242 -23.788 1.00 94.81 181 THR A C 1
ATOM 1418 O O . THR A 1 181 ? 10.408 -6.236 -23.466 1.00 94.81 181 THR A O 1
ATOM 1421 N N . VAL A 1 182 ? 8.240 -6.033 -22.911 1.00 95.94 182 VAL A N 1
ATOM 1422 C CA . VAL A 1 182 ? 8.446 -5.792 -21.477 1.00 95.94 182 VAL A CA 1
ATOM 1423 C C . VAL A 1 182 ? 7.952 -7.000 -20.690 1.00 95.94 182 VAL A C 1
ATOM 1425 O O . VAL A 1 182 ? 6.912 -7.573 -21.006 1.00 95.94 182 VAL A O 1
ATOM 1428 N N . VAL A 1 183 ? 8.704 -7.389 -19.662 1.00 95.62 183 VAL A N 1
ATOM 1429 C CA . VAL A 1 183 ? 8.359 -8.515 -18.789 1.00 95.62 183 VAL A CA 1
ATOM 1430 C C . VAL A 1 183 ? 7.792 -7.976 -17.482 1.00 95.62 183 VAL A C 1
ATOM 1432 O O . VAL A 1 183 ? 8.368 -7.074 -16.874 1.00 95.62 183 VAL A O 1
ATOM 1435 N N . ALA A 1 184 ? 6.673 -8.546 -17.044 1.00 96.06 184 ALA A N 1
ATOM 1436 C CA . ALA A 1 184 ? 6.098 -8.301 -15.732 1.00 96.06 184 ALA A CA 1
ATOM 1437 C C . ALA A 1 184 ? 6.022 -9.615 -14.952 1.00 96.06 184 ALA A C 1
ATOM 1439 O O . ALA A 1 184 ? 5.655 -10.653 -15.502 1.00 96.06 184 ALA A O 1
ATOM 1440 N N . GLU A 1 185 ? 6.349 -9.559 -13.668 1.00 96.00 185 GLU A N 1
ATOM 1441 C CA . GLU A 1 185 ? 6.301 -10.694 -12.756 1.00 96.00 185 GLU A CA 1
ATOM 1442 C C . GLU A 1 185 ? 5.459 -10.373 -11.520 1.00 96.00 185 GLU A C 1
ATOM 1444 O O . GLU A 1 185 ? 5.202 -9.212 -11.201 1.00 96.00 185 GLU A O 1
ATOM 1449 N N . SER A 1 186 ? 4.994 -11.415 -10.832 1.00 96.81 186 SER A N 1
ATOM 1450 C CA . SER A 1 186 ? 4.329 -11.288 -9.537 1.00 96.81 186 SER A CA 1
ATOM 1451 C C . SER A 1 186 ? 5.206 -11.912 -8.461 1.00 96.81 186 SER A C 1
ATOM 1453 O O . SER A 1 186 ? 5.431 -13.121 -8.454 1.00 96.81 186 SER A O 1
ATOM 1455 N N . VAL A 1 187 ? 5.638 -11.114 -7.484 1.00 94.44 187 VAL A N 1
ATOM 1456 C CA . VAL A 1 187 ? 6.417 -11.620 -6.339 1.00 94.44 187 VAL A CA 1
ATOM 1457 C C . VAL A 1 187 ? 5.575 -12.419 -5.338 1.00 94.44 187 VAL A C 1
ATOM 1459 O O . VAL A 1 187 ? 6.113 -12.997 -4.396 1.00 94.44 187 VAL A O 1
ATOM 1462 N N . ALA A 1 188 ? 4.258 -12.503 -5.551 1.00 92.00 188 ALA A N 1
ATOM 1463 C CA . ALA A 1 188 ? 3.387 -13.431 -4.837 1.00 92.00 188 ALA A CA 1
ATOM 1464 C C . ALA A 1 188 ? 3.420 -14.853 -5.427 1.00 92.00 188 ALA A C 1
ATOM 1466 O O . ALA A 1 188 ? 2.801 -15.763 -4.867 1.00 92.00 188 ALA A O 1
ATOM 1467 N N . GLY A 1 189 ? 4.122 -15.072 -6.543 1.00 91.69 189 GLY A N 1
ATOM 1468 C CA . GLY A 1 189 ? 4.241 -16.358 -7.226 1.00 91.69 189 GLY A CA 1
ATOM 1469 C C . GLY A 1 189 ? 3.613 -16.319 -8.619 1.00 91.69 189 GLY A C 1
ATOM 1470 O O . GLY A 1 189 ? 4.238 -15.865 -9.569 1.00 91.69 189 GLY A O 1
ATOM 1471 N N . SER A 1 190 ? 2.389 -16.831 -8.771 1.00 94.94 190 SER A N 1
ATOM 1472 C CA . SER A 1 190 ? 1.733 -16.910 -10.082 1.00 94.94 190 SER A CA 1
ATOM 1473 C C . SER A 1 190 ? 1.216 -15.544 -10.543 1.00 94.94 190 SER A C 1
ATOM 1475 O O . SER A 1 190 ? 0.284 -14.995 -9.955 1.00 94.94 190 SER A O 1
ATOM 1477 N N . TYR A 1 191 ? 1.780 -15.027 -11.641 1.00 96.44 191 TYR A N 1
ATOM 1478 C CA . TYR A 1 191 ? 1.321 -13.788 -12.281 1.00 96.44 191 TYR A CA 1
ATOM 1479 C C . TYR A 1 191 ? -0.148 -13.870 -12.711 1.00 96.44 191 TYR A C 1
ATOM 1481 O O . TYR A 1 191 ? -0.918 -12.951 -12.448 1.00 96.44 191 TYR A O 1
ATOM 1489 N N . VAL A 1 192 ? -0.550 -14.990 -13.321 1.00 97.19 192 VAL A N 1
ATOM 1490 C CA . VAL A 1 192 ? -1.923 -15.199 -13.813 1.00 97.19 192 VAL A CA 1
ATOM 1491 C C . VAL A 1 192 ? -2.925 -15.183 -12.658 1.00 97.19 192 VAL A C 1
ATOM 1493 O O . VAL A 1 192 ? -3.979 -14.563 -12.756 1.00 97.19 192 VAL A O 1
ATOM 1496 N N . GLU A 1 193 ? -2.582 -15.819 -11.537 1.00 95.94 193 GLU A N 1
ATOM 1497 C CA . GLU A 1 193 ? -3.422 -15.833 -10.336 1.00 95.94 193 GLU A CA 1
ATOM 1498 C C . GLU A 1 193 ? -3.565 -14.423 -9.743 1.00 95.94 193 GLU A C 1
ATOM 1500 O O . GLU A 1 193 ? -4.678 -13.957 -9.505 1.00 95.94 193 GLU A O 1
ATOM 1505 N N . ALA A 1 194 ? -2.449 -13.706 -9.571 1.00 96.75 194 ALA A N 1
ATOM 1506 C CA . ALA A 1 194 ? -2.461 -12.337 -9.068 1.00 96.75 194 ALA A CA 1
ATOM 1507 C C . ALA A 1 194 ? -3.262 -11.394 -9.981 1.00 96.75 194 ALA A C 1
ATOM 1509 O O . ALA A 1 194 ? -4.019 -10.556 -9.485 1.00 96.75 194 ALA A O 1
ATOM 1510 N N . LEU A 1 195 ? -3.139 -11.549 -11.304 1.00 97.38 195 LEU A N 1
ATOM 1511 C CA . LEU A 1 195 ? -3.890 -10.772 -12.291 1.00 97.38 195 LEU A CA 1
ATOM 1512 C C . LEU A 1 195 ? -5.392 -11.066 -12.214 1.00 97.38 195 LEU A C 1
ATOM 1514 O O . LEU A 1 195 ? -6.199 -10.140 -12.248 1.00 97.38 195 LEU A O 1
ATOM 1518 N N . ASN A 1 196 ? -5.775 -12.330 -12.024 1.00 97.44 196 ASN A N 1
ATOM 1519 C CA . ASN A 1 196 ? -7.171 -12.703 -11.801 1.00 97.44 196 ASN A CA 1
ATOM 1520 C C . ASN A 1 196 ? -7.728 -12.079 -10.516 1.00 97.44 196 ASN A C 1
ATOM 1522 O O . ASN A 1 196 ? -8.855 -11.582 -10.524 1.00 97.44 196 ASN A O 1
ATOM 1526 N N . HIS A 1 197 ? -6.944 -12.055 -9.431 1.00 97.38 197 HIS A N 1
ATOM 1527 C CA . HIS A 1 197 ? -7.336 -11.375 -8.194 1.00 97.38 197 HIS A CA 1
ATOM 1528 C C . HIS A 1 197 ? -7.508 -9.868 -8.406 1.00 97.38 197 HIS A C 1
ATOM 1530 O O . HIS A 1 197 ? -8.472 -9.298 -7.901 1.00 97.38 197 HIS A O 1
ATOM 1536 N N . LEU A 1 198 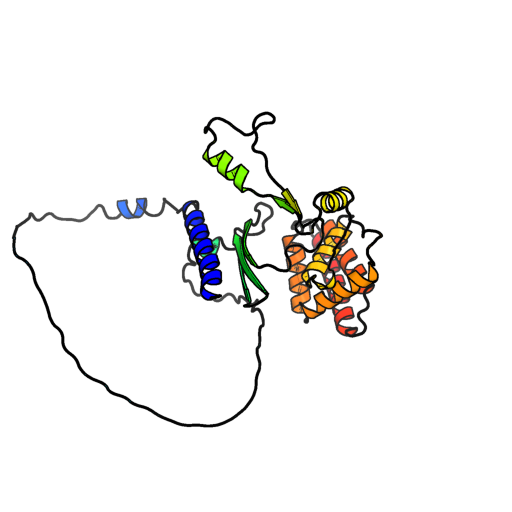? -6.629 -9.226 -9.182 1.00 97.12 198 LEU A N 1
ATOM 1537 C CA . LEU A 1 198 ? -6.743 -7.802 -9.501 1.00 97.12 198 LEU A CA 1
ATOM 1538 C C . LEU A 1 198 ? -8.011 -7.511 -10.320 1.00 97.12 198 LEU A C 1
ATOM 1540 O O . LEU A 1 198 ? -8.807 -6.659 -9.929 1.00 97.12 198 LEU A O 1
ATOM 1544 N N . ASN A 1 199 ? -8.237 -8.263 -11.401 1.00 97.19 199 ASN A N 1
ATOM 1545 C CA . ASN A 1 199 ? -9.399 -8.101 -12.283 1.00 97.19 199 ASN A CA 1
ATOM 1546 C C . ASN A 1 199 ? -10.725 -8.369 -11.560 1.00 97.19 199 ASN A C 1
ATOM 1548 O O . ASN A 1 199 ? -11.714 -7.681 -11.796 1.00 97.19 199 ASN A O 1
ATOM 1552 N N . SER A 1 200 ? -10.733 -9.342 -10.646 1.00 97.62 200 SER A N 1
ATOM 1553 C CA . SER A 1 200 ? -11.919 -9.724 -9.868 1.00 97.62 200 SER A CA 1
ATOM 1554 C C . SER A 1 200 ? -12.071 -8.929 -8.565 1.00 97.62 200 SER A C 1
ATOM 1556 O O . SER A 1 200 ? -12.978 -9.211 -7.787 1.00 97.62 200 SER A O 1
ATOM 1558 N N . ARG A 1 201 ? -11.184 -7.956 -8.301 1.00 97.88 201 ARG A N 1
ATOM 1559 C CA . ARG A 1 201 ? -11.134 -7.151 -7.066 1.00 97.88 201 ARG A CA 1
ATOM 1560 C C . ARG A 1 201 ? -11.119 -7.993 -5.782 1.00 97.88 201 ARG A C 1
ATOM 1562 O O . ARG A 1 201 ? -11.841 -7.709 -4.828 1.00 97.88 201 ARG A O 1
ATOM 1569 N N . LEU A 1 202 ? -10.274 -9.022 -5.744 1.00 97.69 202 LEU A N 1
ATOM 1570 C CA . LEU A 1 202 ? -10.149 -9.939 -4.612 1.00 97.69 202 LEU A CA 1
ATOM 1571 C C . LEU A 1 202 ? -8.963 -9.592 -3.702 1.00 97.69 202 LEU A C 1
ATOM 1573 O O . LEU A 1 202 ? -7.837 -9.394 -4.160 1.00 97.69 202 LEU A O 1
ATOM 1577 N N . ILE A 1 203 ? -9.206 -9.586 -2.393 1.00 97.19 203 ILE A N 1
ATOM 1578 C CA . ILE A 1 203 ? -8.190 -9.462 -1.349 1.00 97.19 203 ILE A CA 1
ATOM 1579 C C . ILE A 1 203 ? -7.685 -10.863 -1.012 1.00 97.19 203 ILE A C 1
ATOM 1581 O O . ILE A 1 203 ? -8.395 -11.670 -0.406 1.00 97.19 203 ILE A O 1
ATOM 1585 N N . VAL A 1 204 ? -6.439 -11.133 -1.394 1.00 95.75 204 VAL A N 1
ATOM 1586 C CA . VAL A 1 204 ? -5.738 -12.385 -1.100 1.00 95.75 204 VAL A CA 1
ATOM 1587 C C . VAL A 1 204 ? -4.359 -12.066 -0.553 1.00 95.75 204 VAL A C 1
ATOM 1589 O O . VAL A 1 204 ? -3.635 -11.234 -1.098 1.00 95.75 204 VAL A O 1
ATOM 1592 N N . THR A 1 205 ? -3.976 -12.760 0.512 1.00 92.19 205 THR A N 1
ATOM 1593 C CA . THR A 1 205 ? -2.610 -12.763 1.035 1.00 92.19 205 THR A CA 1
ATOM 1594 C C . THR A 1 205 ? -2.213 -14.195 1.369 1.00 92.19 205 THR A C 1
ATOM 1596 O O . THR A 1 205 ? -3.001 -14.937 1.955 1.00 92.19 205 THR A O 1
ATOM 1599 N N . LYS A 1 206 ? -1.008 -14.611 0.963 1.00 84.62 206 LYS A N 1
ATOM 1600 C CA . LYS A 1 206 ? -0.512 -15.973 1.226 1.00 84.62 206 LYS A CA 1
ATOM 1601 C C . LYS A 1 206 ? 0.001 -16.132 2.658 1.00 84.62 206 LYS A C 1
ATOM 1603 O O . LYS A 1 206 ? -0.035 -17.233 3.196 1.00 84.62 206 LYS A O 1
ATOM 1608 N N . ASN A 1 207 ? 0.448 -15.035 3.273 1.00 83.00 207 ASN A N 1
ATOM 1609 C CA . ASN A 1 207 ? 1.135 -15.026 4.563 1.00 83.00 207 ASN A CA 1
ATOM 1610 C C . ASN A 1 207 ? 0.634 -13.878 5.459 1.00 83.00 207 ASN A C 1
ATOM 1612 O O . ASN A 1 207 ? 1.382 -12.918 5.694 1.00 83.00 207 ASN A O 1
ATOM 1616 N N . PRO A 1 208 ? -0.614 -13.937 5.965 1.00 83.31 208 PRO A N 1
ATOM 1617 C CA . PRO A 1 208 ? -1.196 -12.875 6.793 1.00 83.31 208 PRO A CA 1
ATOM 1618 C C . PRO A 1 208 ? -0.373 -12.575 8.056 1.00 83.31 208 PRO A C 1
ATOM 1620 O O . PRO A 1 208 ? -0.323 -11.436 8.508 1.00 83.31 208 PRO A O 1
ATOM 1623 N N . GLU A 1 209 ? 0.341 -13.561 8.598 1.00 81.56 209 GLU A N 1
ATOM 1624 C CA . GLU A 1 209 ? 1.248 -13.418 9.741 1.00 81.56 209 GLU A CA 1
ATOM 1625 C C . GLU A 1 209 ? 2.477 -12.538 9.460 1.00 81.56 209 GLU A C 1
ATOM 1627 O O . GLU A 1 209 ? 3.123 -12.047 10.390 1.00 81.56 209 GLU A O 1
ATOM 1632 N N . THR A 1 210 ? 2.820 -12.321 8.187 1.00 84.56 210 THR A N 1
ATOM 1633 C CA . THR A 1 210 ? 3.958 -11.475 7.802 1.00 84.56 210 THR A CA 1
ATOM 1634 C C . THR A 1 210 ? 3.569 -10.011 7.616 1.00 84.56 210 THR A C 1
ATOM 1636 O O . THR A 1 210 ? 4.450 -9.146 7.544 1.00 84.56 210 THR A O 1
ATOM 1639 N N . ILE A 1 211 ? 2.271 -9.707 7.605 1.00 86.56 211 ILE A N 1
ATOM 1640 C CA . ILE A 1 211 ? 1.753 -8.352 7.448 1.00 86.56 211 ILE A CA 1
ATOM 1641 C C . ILE A 1 211 ? 2.083 -7.535 8.702 1.00 86.56 211 ILE A C 1
ATOM 1643 O O . ILE A 1 211 ? 1.959 -8.017 9.825 1.00 86.56 211 ILE A O 1
ATOM 1647 N N . ARG A 1 212 ? 2.577 -6.305 8.509 1.00 90.00 212 ARG A N 1
ATOM 1648 C CA . ARG A 1 212 ? 2.860 -5.332 9.584 1.00 90.00 212 ARG A CA 1
ATOM 1649 C C . ARG A 1 212 ? 1.626 -4.480 9.881 1.00 90.00 212 ARG A C 1
ATOM 1651 O O . ARG A 1 212 ? 0.650 -4.535 9.144 1.00 90.00 212 ARG A O 1
ATOM 1658 N N . GLY A 1 213 ? 1.669 -3.649 10.920 1.00 85.88 213 GLY A N 1
ATOM 1659 C CA . GLY A 1 213 ? 0.540 -2.807 11.324 1.00 85.88 213 GLY A CA 1
ATOM 1660 C C . GLY A 1 213 ? -0.010 -1.916 10.203 1.00 85.88 213 GLY A C 1
ATOM 1661 O O . GLY A 1 213 ? -1.213 -1.696 10.126 1.00 85.88 213 GLY A O 1
ATOM 1662 N N . GLY A 1 214 ? 0.842 -1.468 9.273 1.00 91.19 214 GLY A N 1
ATOM 1663 C CA . GLY A 1 214 ? 0.409 -0.717 8.086 1.00 91.19 214 GLY A CA 1
ATOM 1664 C C . GLY A 1 214 ? -0.519 -1.493 7.141 1.00 91.19 214 GLY A C 1
ATOM 1665 O O . GLY A 1 214 ? -1.342 -0.879 6.466 1.00 91.19 214 GLY A O 1
ATOM 1666 N N . GLY A 1 215 ? -0.453 -2.825 7.136 1.00 94.25 215 GLY A N 1
ATOM 1667 C CA . GLY A 1 215 ? -1.289 -3.648 6.269 1.00 94.25 215 GLY A CA 1
ATOM 1668 C C . GLY A 1 215 ? -2.764 -3.653 6.662 1.00 94.25 215 GLY A C 1
ATOM 1669 O O . GLY A 1 215 ? -3.598 -3.809 5.778 1.00 94.25 215 GLY A O 1
ATOM 1670 N N . LEU A 1 216 ? -3.107 -3.391 7.934 1.00 95.25 216 LEU A N 1
ATOM 1671 C CA . LEU A 1 216 ? -4.502 -3.165 8.342 1.00 95.25 216 LEU A CA 1
ATOM 1672 C C . LEU A 1 216 ? -5.090 -1.937 7.633 1.00 95.25 216 LEU A C 1
ATOM 1674 O O . LEU A 1 216 ? -6.209 -1.979 7.138 1.00 95.25 216 LEU A O 1
ATOM 1678 N N . LEU A 1 217 ? -4.323 -0.846 7.559 1.00 96.94 217 LEU A N 1
ATOM 1679 C CA . LEU A 1 217 ? -4.767 0.391 6.909 1.00 96.94 217 LEU A CA 1
ATOM 1680 C C . LEU A 1 217 ? -5.017 0.144 5.418 1.00 96.94 217 LEU A C 1
ATOM 1682 O O . LEU A 1 217 ? -6.063 0.498 4.880 1.00 96.94 217 LEU A O 1
ATOM 1686 N N . LYS A 1 218 ? -4.096 -0.565 4.761 1.00 96.62 218 LYS A N 1
ATOM 1687 C CA . LYS A 1 218 ? -4.253 -0.954 3.358 1.00 96.62 218 LYS A CA 1
ATOM 1688 C C . LYS A 1 218 ? -5.433 -1.893 3.135 1.00 96.62 218 LYS A C 1
ATOM 1690 O O . LYS A 1 218 ? -6.192 -1.683 2.195 1.00 96.62 218 LYS A O 1
ATOM 1695 N N . TYR A 1 219 ? -5.623 -2.880 4.006 1.00 96.81 219 TYR A N 1
ATOM 1696 C CA . TYR A 1 219 ? -6.778 -3.773 3.978 1.00 96.81 219 TYR A CA 1
ATOM 1697 C C . TYR A 1 219 ? -8.098 -2.993 4.013 1.00 96.81 219 TYR A C 1
ATOM 1699 O O . TYR A 1 219 ? -8.942 -3.164 3.134 1.00 96.81 219 TYR A O 1
ATOM 1707 N N . CYS A 1 220 ? -8.243 -2.068 4.964 1.00 97.75 220 CYS A N 1
ATOM 1708 C CA . CYS A 1 220 ? -9.437 -1.233 5.079 1.00 97.75 220 CYS A CA 1
ATOM 1709 C C . CYS A 1 220 ? -9.639 -0.330 3.852 1.00 97.75 220 CYS A C 1
ATOM 1711 O O . CYS A 1 220 ? -10.775 -0.129 3.429 1.00 97.75 220 CYS A O 1
ATOM 1713 N N . LYS A 1 221 ? -8.564 0.172 3.226 1.00 97.62 221 LYS A N 1
ATOM 1714 C CA . LYS A 1 221 ? -8.656 0.934 1.967 1.00 97.62 221 LYS A CA 1
ATOM 1715 C C . LYS A 1 221 ? -9.143 0.067 0.808 1.00 97.62 221 LYS A C 1
ATOM 1717 O O . LYS A 1 221 ? -9.966 0.529 0.024 1.00 97.62 221 LYS A O 1
ATOM 1722 N N . LEU A 1 222 ? -8.682 -1.180 0.707 1.00 97.62 222 LEU A N 1
ATOM 1723 C CA . LEU A 1 222 ? -9.164 -2.120 -0.307 1.00 97.62 222 LEU A CA 1
ATOM 1724 C C . LEU A 1 222 ? -10.663 -2.389 -0.139 1.00 97.62 222 LEU A C 1
ATOM 1726 O O . LEU A 1 222 ? -11.413 -2.256 -1.104 1.00 97.62 222 LEU A O 1
ATOM 1730 N N . LEU A 1 223 ? -11.105 -2.676 1.087 1.00 97.50 223 LEU A N 1
ATOM 1731 C CA . LEU A 1 223 ? -12.524 -2.850 1.405 1.00 97.50 223 LEU A CA 1
ATOM 1732 C C . LEU A 1 223 ? -13.351 -1.595 1.077 1.00 97.50 223 LEU A C 1
ATOM 1734 O O . LEU A 1 223 ? -14.380 -1.693 0.414 1.00 97.50 223 LEU A O 1
ATOM 1738 N N . ALA A 1 224 ? -12.879 -0.407 1.472 1.00 97.25 224 ALA A N 1
ATOM 1739 C CA . ALA A 1 224 ? -13.544 0.866 1.177 1.00 97.25 224 ALA A CA 1
ATOM 1740 C C . ALA A 1 224 ? -13.656 1.152 -0.333 1.00 97.25 224 ALA A C 1
ATOM 1742 O O . ALA A 1 224 ? -14.604 1.803 -0.766 1.00 97.25 224 ALA A O 1
ATOM 1743 N N . ASN A 1 225 ? -12.723 0.627 -1.132 1.00 96.62 225 ASN A N 1
ATOM 1744 C CA . ASN A 1 225 ? -12.724 0.713 -2.593 1.00 96.62 225 ASN A CA 1
ATOM 1745 C C . ASN A 1 225 ? -13.532 -0.417 -3.272 1.00 96.62 225 ASN A C 1
ATOM 1747 O O . ASN A 1 225 ? -13.488 -0.564 -4.496 1.00 96.62 225 ASN A O 1
ATOM 1751 N N . GLY A 1 226 ? -14.256 -1.235 -2.501 1.00 96.75 226 GLY A N 1
ATOM 1752 C CA . GLY A 1 226 ? -15.127 -2.292 -3.016 1.00 96.75 226 GLY A CA 1
ATOM 1753 C C . GLY A 1 226 ? -14.411 -3.589 -3.394 1.00 96.75 226 GLY A C 1
ATOM 1754 O O . GLY A 1 226 ? -14.979 -4.392 -4.135 1.00 96.75 226 GLY A O 1
ATOM 1755 N N . PHE A 1 227 ? -13.182 -3.812 -2.919 1.00 97.94 227 PHE A N 1
ATOM 1756 C CA . PHE A 1 227 ? -12.572 -5.138 -3.000 1.00 97.94 227 PHE A CA 1
ATOM 1757 C C . PHE A 1 227 ? -13.248 -6.091 -2.018 1.00 97.94 227 PHE A C 1
ATOM 1759 O O . PHE A 1 227 ? -13.669 -5.699 -0.930 1.00 97.94 227 PHE A O 1
ATOM 1766 N N . GLN A 1 228 ? -13.315 -7.363 -2.395 1.00 96.94 228 GLN A N 1
ATOM 1767 C CA . GLN A 1 228 ? -13.920 -8.417 -1.592 1.00 96.94 228 GLN A CA 1
ATOM 1768 C C . GLN A 1 228 ? -12.869 -9.422 -1.148 1.00 96.94 228 GLN A C 1
ATOM 1770 O O . GLN A 1 228 ? -11.909 -9.706 -1.856 1.00 96.94 228 GLN A O 1
ATOM 1775 N N . ILE A 1 229 ? -13.049 -9.987 0.036 1.00 95.38 229 ILE A N 1
ATOM 1776 C CA . ILE A 1 229 ? -12.174 -11.044 0.538 1.00 95.38 229 ILE A CA 1
ATOM 1777 C C . ILE A 1 229 ? -12.415 -12.296 -0.303 1.00 95.38 229 ILE A C 1
ATOM 1779 O O . ILE A 1 229 ? -13.565 -12.679 -0.523 1.00 95.38 229 ILE A O 1
ATOM 1783 N N . ALA A 1 230 ? -11.350 -12.939 -0.782 1.00 94.69 230 ALA A N 1
ATOM 1784 C CA . ALA A 1 230 ? -11.528 -14.166 -1.547 1.00 94.69 230 ALA A CA 1
ATOM 1785 C C . ALA A 1 230 ? -12.162 -15.272 -0.680 1.00 94.69 230 ALA A C 1
ATOM 1787 O O . ALA A 1 230 ? -11.789 -15.410 0.487 1.00 94.69 230 ALA A O 1
ATOM 1788 N N . PRO A 1 231 ? -13.042 -16.125 -1.239 1.00 90.31 231 PRO A N 1
ATOM 1789 C CA . PRO A 1 231 ? -13.735 -17.172 -0.477 1.00 90.31 231 PRO A CA 1
ATOM 1790 C C . PRO A 1 231 ? -12.809 -18.171 0.233 1.00 90.31 231 PRO A C 1
ATOM 1792 O O . PRO A 1 231 ? -13.199 -18.799 1.211 1.00 90.31 231 PRO A O 1
ATOM 1795 N N . CYS A 1 232 ? -11.578 -18.331 -0.257 1.00 88.31 232 CYS A N 1
ATOM 1796 C CA . CYS A 1 232 ? -10.568 -19.207 0.333 1.00 88.31 232 CYS A CA 1
ATOM 1797 C C . CYS A 1 232 ? -9.894 -18.626 1.591 1.00 88.31 232 CYS A C 1
ATOM 1799 O O . CYS A 1 232 ? -9.157 -19.341 2.271 1.00 88.31 232 CYS A O 1
ATOM 1801 N N . ILE A 1 233 ? -10.121 -17.348 1.909 1.00 91.81 233 ILE A N 1
ATOM 1802 C CA . ILE A 1 233 ? -9.488 -16.651 3.029 1.00 91.81 233 ILE A CA 1
ATOM 1803 C C . ILE A 1 233 ? -10.447 -16.582 4.218 1.00 91.81 233 ILE A C 1
ATOM 1805 O O . ILE A 1 233 ? -11.576 -16.111 4.117 1.00 91.81 233 ILE A O 1
ATOM 1809 N N . ASN A 1 234 ? -9.966 -16.993 5.393 1.00 91.00 234 ASN A N 1
ATOM 1810 C CA . ASN A 1 234 ? -10.682 -16.785 6.649 1.00 91.00 234 ASN A CA 1
ATOM 1811 C C . ASN A 1 234 ? -10.518 -15.323 7.102 1.00 91.00 234 ASN A C 1
ATOM 1813 O O . ASN A 1 234 ? -9.495 -14.969 7.698 1.00 91.00 234 ASN A O 1
ATOM 1817 N N . SER A 1 235 ? -11.527 -14.495 6.811 1.00 90.44 235 SER A N 1
ATOM 1818 C CA . SER A 1 235 ? -11.558 -13.062 7.136 1.00 90.44 235 SER A CA 1
ATOM 1819 C C . SER A 1 235 ? -11.324 -12.797 8.622 1.00 90.44 235 SER A C 1
ATOM 1821 O O . SER A 1 235 ? -10.396 -12.075 8.968 1.00 90.44 235 SER A O 1
ATOM 1823 N N . PHE A 1 236 ? -12.068 -13.471 9.504 1.00 88.94 236 PHE A N 1
ATOM 1824 C CA . PHE A 1 236 ? -11.965 -13.297 10.956 1.00 88.94 236 PHE A CA 1
ATOM 1825 C C . PHE A 1 236 ? -10.549 -13.542 11.480 1.00 88.94 236 PHE A C 1
ATOM 1827 O O . PHE A 1 236 ? -10.033 -12.786 12.304 1.00 88.94 236 PHE A O 1
ATOM 1834 N N . LYS A 1 237 ? -9.894 -14.609 11.004 1.00 88.88 237 LYS A N 1
ATOM 1835 C CA . LYS A 1 237 ? -8.513 -14.916 11.389 1.00 88.88 237 LYS A CA 1
ATOM 1836 C C . LYS A 1 237 ? -7.571 -13.825 10.885 1.00 88.88 237 LYS A C 1
ATOM 1838 O O . LYS A 1 237 ? -6.749 -13.339 11.657 1.00 88.88 237 LYS A O 1
ATOM 1843 N N . MET A 1 238 ? -7.687 -13.449 9.614 1.00 90.56 238 MET A N 1
ATOM 1844 C CA . MET A 1 238 ? -6.829 -12.450 8.978 1.00 90.56 238 MET A CA 1
ATOM 1845 C C . MET A 1 238 ? -6.937 -11.078 9.659 1.00 90.56 238 MET A C 1
ATOM 1847 O O . MET A 1 238 ? -5.914 -10.511 10.043 1.00 90.56 238 MET A O 1
ATOM 1851 N N . GLU A 1 239 ? -8.155 -10.583 9.874 1.00 92.06 239 GLU A N 1
ATOM 1852 C CA . GLU A 1 239 ? -8.415 -9.294 10.521 1.00 92.06 239 GLU A CA 1
ATOM 1853 C C . GLU A 1 239 ? -7.882 -9.272 11.953 1.00 92.06 239 GLU A C 1
ATOM 1855 O O . GLU A 1 239 ? -7.161 -8.349 12.329 1.00 92.06 239 GLU A O 1
ATOM 1860 N N . LYS A 1 240 ? -8.096 -10.348 12.725 1.00 89.81 240 LYS A N 1
ATOM 1861 C CA . LYS A 1 240 ? -7.544 -10.472 14.080 1.00 89.81 240 LYS A CA 1
ATOM 1862 C C . LYS A 1 240 ? -6.018 -10.348 14.106 1.00 89.81 240 LYS A C 1
ATOM 1864 O O . LYS A 1 240 ? -5.477 -9.688 14.997 1.00 89.81 240 LYS A O 1
ATOM 1869 N N . TYR A 1 241 ? -5.313 -10.954 13.146 1.00 90.56 241 TYR A N 1
ATOM 1870 C CA . TYR A 1 241 ? -3.856 -10.811 13.036 1.00 90.56 241 TYR A CA 1
ATOM 1871 C C . TYR A 1 241 ? -3.445 -9.390 12.655 1.00 90.56 241 TYR A C 1
ATOM 1873 O O . TYR A 1 241 ? -2.549 -8.834 13.292 1.00 90.56 241 TYR A O 1
ATOM 1881 N N . MET A 1 242 ? -4.101 -8.787 11.662 1.00 92.44 242 MET A N 1
ATOM 1882 C CA . MET A 1 242 ? -3.805 -7.421 11.223 1.00 92.44 242 MET A CA 1
ATOM 1883 C C . MET A 1 242 ? -4.047 -6.402 12.341 1.00 92.44 242 MET A C 1
ATOM 1885 O O . MET A 1 242 ? -3.178 -5.572 12.605 1.00 92.44 242 MET A O 1
ATOM 1889 N N . CYS A 1 243 ? -5.172 -6.507 13.054 1.00 92.00 243 CYS A N 1
ATOM 1890 C CA . CYS A 1 243 ? -5.468 -5.681 14.220 1.00 92.00 243 CYS A CA 1
ATOM 1891 C C . CYS A 1 243 ? -4.439 -5.899 15.332 1.00 92.00 243 CYS A C 1
ATOM 1893 O O . CYS A 1 243 ? -3.899 -4.929 15.858 1.00 92.00 243 CYS A O 1
ATOM 1895 N N . SER A 1 244 ? -4.085 -7.149 15.654 1.00 90.50 244 SER A N 1
ATOM 1896 C CA . SER A 1 244 ? -3.067 -7.421 16.676 1.00 90.50 244 SER A CA 1
ATOM 1897 C C . SER A 1 244 ? -1.723 -6.804 16.303 1.00 90.50 244 SER A C 1
ATOM 1899 O O . SER A 1 244 ? -1.076 -6.188 17.149 1.00 90.50 244 SER A O 1
ATOM 1901 N N . ARG A 1 245 ? -1.317 -6.903 15.034 1.00 91.94 245 ARG A N 1
ATOM 1902 C CA . ARG A 1 245 ? -0.066 -6.315 14.565 1.00 91.94 245 ARG A CA 1
ATOM 1903 C C . ARG A 1 245 ? -0.099 -4.790 14.536 1.00 91.94 245 ARG A C 1
ATOM 1905 O O . ARG A 1 245 ? 0.923 -4.178 14.829 1.00 91.94 245 ARG A O 1
ATOM 1912 N N . PHE A 1 246 ? -1.247 -4.187 14.234 1.00 93.25 246 PHE A N 1
ATOM 1913 C CA . PHE A 1 246 ? -1.446 -2.741 14.326 1.00 93.25 246 PHE A CA 1
ATOM 1914 C C . PHE A 1 246 ? -1.190 -2.235 15.749 1.00 93.25 246 PHE A C 1
ATOM 1916 O O . PHE A 1 246 ? -0.382 -1.330 15.917 1.00 93.25 246 PHE A O 1
ATOM 1923 N N . PHE A 1 247 ? -1.769 -2.874 16.769 1.00 91.44 247 PHE A N 1
ATOM 1924 C CA . PHE A 1 247 ? -1.541 -2.486 18.168 1.00 91.44 247 PHE A CA 1
ATOM 1925 C C . PHE A 1 247 ? -0.120 -2.773 18.666 1.00 91.44 247 PHE A C 1
ATOM 1927 O O . PHE A 1 247 ? 0.377 -2.068 19.534 1.00 91.44 247 PHE A O 1
ATOM 1934 N N . ILE A 1 248 ? 0.560 -3.789 18.125 1.00 90.75 248 ILE A N 1
ATOM 1935 C CA . ILE A 1 248 ? 1.966 -4.061 18.467 1.00 90.75 248 ILE A CA 1
ATOM 1936 C C . ILE A 1 248 ? 2.896 -3.013 17.849 1.00 90.75 248 ILE A C 1
ATOM 1938 O O . ILE A 1 248 ? 3.828 -2.557 18.505 1.00 90.75 248 ILE A O 1
ATOM 1942 N N . ASP A 1 249 ? 2.679 -2.668 16.579 1.00 91.81 249 ASP A N 1
ATOM 1943 C CA . ASP A 1 249 ? 3.548 -1.737 15.860 1.00 91.81 249 ASP A CA 1
ATOM 1944 C C . ASP A 1 249 ? 3.229 -0.258 16.222 1.00 91.81 249 ASP A C 1
ATOM 1946 O O . ASP A 1 249 ? 4.119 0.586 16.122 1.00 91.81 249 ASP A O 1
ATOM 1950 N N . PHE A 1 250 ? 2.003 0.050 16.677 1.00 92.62 250 PHE A N 1
ATOM 1951 C CA . PHE A 1 250 ? 1.544 1.367 17.159 1.00 92.62 250 PHE A CA 1
ATOM 1952 C C . PHE A 1 250 ? 0.883 1.225 18.542 1.00 92.62 250 PHE A C 1
ATOM 1954 O O . PHE A 1 250 ? -0.345 1.181 18.676 1.00 92.62 250 PHE A O 1
ATOM 1961 N N . SER A 1 251 ? 1.711 1.084 19.576 1.00 90.56 251 SER A N 1
ATOM 1962 C CA . SER A 1 251 ? 1.266 0.715 20.925 1.00 90.56 251 SER A CA 1
ATOM 1963 C C . SER A 1 251 ? 0.553 1.831 21.686 1.00 90.56 251 SER A C 1
ATOM 1965 O O . SER A 1 251 ? -0.294 1.543 22.525 1.00 90.56 251 SER A O 1
ATOM 1967 N N . ASP A 1 252 ? 0.846 3.096 21.392 1.00 91.50 252 ASP A N 1
ATOM 1968 C CA . ASP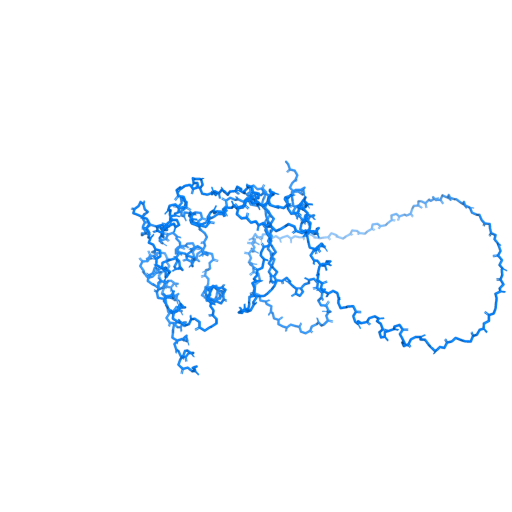 A 1 252 ? 0.240 4.249 22.055 1.00 91.50 252 ASP A CA 1
ATOM 1969 C C . ASP A 1 252 ? -0.803 4.966 21.178 1.00 91.50 252 ASP A C 1
ATOM 1971 O O . ASP A 1 252 ? -0.760 4.951 19.948 1.00 91.50 252 ASP A O 1
ATOM 1975 N N . LEU A 1 253 ? -1.755 5.645 21.823 1.00 92.94 253 LEU A N 1
ATOM 1976 C CA . LEU A 1 253 ? -2.865 6.301 21.124 1.00 92.94 253 LEU A CA 1
ATOM 1977 C C . LEU A 1 253 ? -2.403 7.455 20.215 1.00 92.94 253 LEU A C 1
ATOM 1979 O O . LEU A 1 253 ? -3.042 7.733 19.198 1.00 92.94 253 LEU A O 1
ATOM 1983 N N . LEU A 1 254 ? -1.303 8.129 20.565 1.00 94.94 254 LEU A N 1
ATOM 1984 C CA . LEU A 1 254 ? -0.772 9.232 19.769 1.00 94.94 254 LEU A CA 1
ATOM 1985 C C . LEU A 1 254 ? -0.144 8.708 18.473 1.00 94.94 254 LEU A C 1
ATOM 1987 O O . LEU A 1 254 ? -0.453 9.239 17.406 1.00 94.94 254 LEU A O 1
ATOM 1991 N N . SER A 1 255 ? 0.663 7.646 18.527 1.00 94.69 255 SER A N 1
ATOM 1992 C CA . SER A 1 255 ? 1.224 7.018 17.326 1.00 94.69 255 SER A CA 1
ATOM 1993 C C . SER A 1 255 ? 0.136 6.441 16.425 1.00 94.69 255 SER A C 1
ATOM 1995 O O . SER A 1 255 ? 0.207 6.619 15.209 1.00 94.69 255 SER A O 1
ATOM 1997 N N . GLN A 1 256 ? -0.922 5.854 16.993 1.00 94.88 256 GLN A N 1
ATOM 1998 C CA . GLN A 1 256 ? -2.096 5.420 16.231 1.00 94.88 256 GLN A CA 1
ATOM 1999 C C . GLN A 1 256 ? -2.784 6.595 15.527 1.00 94.88 256 GLN A C 1
ATOM 2001 O O . GLN A 1 256 ? -3.030 6.521 14.322 1.00 94.88 256 GLN A O 1
ATOM 2006 N N . LYS A 1 257 ? -3.050 7.697 16.245 1.00 95.81 257 LYS A N 1
ATOM 2007 C CA . LYS A 1 257 ? -3.650 8.913 15.675 1.00 95.81 257 LYS A CA 1
ATOM 2008 C C . LYS A 1 257 ? -2.806 9.461 14.529 1.00 95.81 257 LYS A C 1
ATOM 2010 O O . LYS A 1 257 ? -3.320 9.617 13.424 1.00 95.81 257 LYS A O 1
ATOM 2015 N N . LEU A 1 258 ? -1.517 9.699 14.772 1.00 95.50 258 LEU A N 1
ATOM 2016 C CA . LEU A 1 258 ? -0.592 10.223 13.766 1.00 95.50 258 LEU A CA 1
ATOM 2017 C C . LEU A 1 258 ? -0.503 9.295 12.558 1.00 95.50 258 LEU A C 1
ATOM 2019 O O . LEU A 1 258 ? -0.468 9.761 11.420 1.00 95.50 258 LEU A O 1
ATOM 2023 N N . LYS A 1 259 ? -0.506 7.977 12.782 1.00 95.31 259 LYS A N 1
ATOM 2024 C CA . LYS A 1 259 ? -0.436 7.009 11.694 1.00 95.31 259 LYS A CA 1
ATOM 2025 C C . LYS A 1 259 ? -1.701 7.002 10.842 1.00 95.31 259 LYS A C 1
ATOM 2027 O O . LYS A 1 259 ? -1.578 6.969 9.620 1.00 95.31 259 LYS A O 1
ATOM 2032 N N . ILE A 1 260 ? -2.882 7.045 11.459 1.00 96.38 260 ILE A N 1
ATOM 2033 C CA . ILE A 1 260 ? -4.165 7.117 10.747 1.00 96.38 260 ILE A CA 1
ATOM 2034 C C . ILE A 1 260 ? -4.259 8.438 9.976 1.00 96.38 260 ILE A C 1
ATOM 2036 O O . ILE A 1 260 ? -4.533 8.413 8.782 1.00 96.38 260 ILE A O 1
ATOM 2040 N N . GLN A 1 261 ? -3.956 9.574 10.611 1.00 94.81 261 GLN A N 1
ATOM 2041 C CA . GLN A 1 261 ? -3.982 10.886 9.955 1.00 94.81 261 GLN A CA 1
ATOM 2042 C C . GLN A 1 261 ? -3.000 10.959 8.780 1.00 94.81 261 GLN A C 1
ATOM 2044 O O . GLN A 1 261 ? -3.386 11.356 7.687 1.00 94.81 261 GLN A O 1
ATOM 2049 N N . SER A 1 262 ? -1.763 10.488 8.968 1.00 92.19 262 SER A N 1
ATOM 2050 C CA . SER A 1 262 ? -0.772 10.410 7.890 1.00 92.19 262 SER A CA 1
ATOM 2051 C C . SER A 1 262 ? -1.202 9.459 6.770 1.00 92.19 262 SER A C 1
ATOM 2053 O O . SER A 1 262 ? -0.870 9.682 5.611 1.00 92.19 262 SER A O 1
ATOM 2055 N N . TYR A 1 263 ? -1.928 8.382 7.078 1.00 94.56 263 TYR A N 1
ATOM 2056 C CA . TYR A 1 263 ? -2.473 7.506 6.044 1.00 94.56 263 TYR A CA 1
ATOM 2057 C C . TYR A 1 263 ? -3.548 8.226 5.223 1.00 94.56 263 TYR A C 1
ATOM 2059 O O . TYR A 1 263 ? -3.517 8.161 3.999 1.00 94.56 263 TYR A O 1
ATOM 2067 N N . LEU A 1 264 ? -4.454 8.956 5.880 1.00 94.19 264 LEU A N 1
ATOM 2068 C CA . LEU A 1 264 ? -5.500 9.728 5.207 1.00 94.19 264 LEU A CA 1
ATOM 2069 C C . LEU A 1 264 ? -4.905 10.815 4.307 1.00 94.19 264 LEU A C 1
ATOM 2071 O O . LEU A 1 264 ? -5.274 10.885 3.143 1.00 94.19 264 LEU A O 1
ATOM 2075 N N . SER A 1 265 ? -3.933 11.588 4.798 1.00 89.69 265 SER A N 1
ATOM 2076 C CA . SER A 1 265 ? -3.295 12.656 4.014 1.00 89.69 265 SER A CA 1
ATOM 2077 C C . SER A 1 265 ? -2.489 12.149 2.814 1.00 89.69 265 SER A C 1
ATOM 2079 O O . SER A 1 265 ? -2.257 12.894 1.875 1.00 89.69 265 SER A O 1
ATOM 2081 N N . ASN A 1 266 ? -2.005 10.902 2.856 1.00 87.88 266 ASN A N 1
ATOM 2082 C CA . ASN A 1 266 ? -1.175 10.331 1.790 1.00 87.88 266 ASN A CA 1
ATOM 2083 C C . ASN A 1 266 ? -1.975 9.547 0.737 1.00 87.88 266 ASN A C 1
ATOM 2085 O O . ASN A 1 266 ? -1.438 9.252 -0.328 1.00 87.88 266 ASN A O 1
ATOM 2089 N N . HIS A 1 267 ? -3.205 9.127 1.047 1.00 90.19 267 HIS A N 1
ATOM 2090 C CA . HIS A 1 267 ? -3.988 8.203 0.209 1.00 90.19 267 HIS A CA 1
ATOM 2091 C C . HIS A 1 267 ? -5.356 8.743 -0.226 1.00 90.19 267 HIS A C 1
ATOM 2093 O O . HIS A 1 267 ? -6.103 8.022 -0.898 1.00 90.19 267 HIS A O 1
ATOM 2099 N N . PHE A 1 268 ? -5.699 9.956 0.194 1.00 91.19 268 PHE A N 1
ATOM 2100 C CA . PHE A 1 268 ? -6.937 10.646 -0.137 1.00 91.19 268 PHE A CA 1
ATOM 2101 C C . PHE A 1 268 ? -6.606 12.105 -0.419 1.00 91.19 268 PHE A C 1
ATOM 2103 O O . PHE A 1 268 ? -5.716 12.664 0.227 1.00 91.19 268 PHE A O 1
ATOM 2110 N N . ASP A 1 269 ? -7.347 12.701 -1.343 1.00 87.38 269 ASP A N 1
ATOM 2111 C CA . ASP A 1 269 ? -7.216 14.119 -1.661 1.00 87.38 269 ASP A CA 1
ATOM 2112 C C . ASP A 1 269 ? -7.662 14.973 -0.462 1.00 87.38 269 ASP A C 1
ATOM 2114 O O . ASP A 1 269 ? -8.364 14.493 0.442 1.00 87.38 269 ASP A O 1
ATOM 2118 N N . GLU A 1 270 ? -7.235 16.237 -0.400 1.00 85.12 270 GLU A N 1
ATOM 2119 C CA . GLU A 1 270 ? -7.501 17.098 0.759 1.00 85.12 270 GLU A CA 1
ATOM 2120 C C . GLU A 1 270 ? -9.009 17.243 1.009 1.00 85.12 270 GLU A C 1
ATOM 2122 O O . GLU A 1 270 ? -9.462 17.092 2.146 1.00 85.12 270 GLU A O 1
ATOM 2127 N N . HIS A 1 271 ? -9.786 17.343 -0.068 1.00 86.69 271 HIS A N 1
ATOM 2128 C CA . HIS A 1 271 ? -11.236 17.530 -0.040 1.00 86.69 271 HIS A CA 1
ATOM 2129 C C . HIS A 1 271 ? -12.062 16.249 -0.281 1.00 86.69 271 HIS A C 1
ATOM 2131 O O . HIS A 1 271 ? -13.283 16.323 -0.394 1.00 86.69 271 HIS A O 1
ATOM 2137 N N . ASP A 1 272 ? -11.446 15.057 -0.325 1.00 90.81 272 ASP A N 1
ATOM 2138 C CA . ASP A 1 272 ? -12.176 13.776 -0.435 1.00 90.81 272 ASP A CA 1
ATOM 2139 C C . ASP A 1 272 ? -12.765 13.340 0.924 1.00 90.81 272 ASP A C 1
ATOM 2141 O O . ASP A 1 272 ? -12.357 12.339 1.527 1.00 90.81 272 ASP A O 1
ATOM 2145 N N . TRP A 1 273 ? -13.709 14.127 1.450 1.00 92.44 273 TRP A N 1
ATOM 2146 C CA . TRP A 1 273 ? -14.365 13.871 2.737 1.00 92.44 273 TRP A CA 1
ATOM 2147 C C . TRP A 1 273 ? -15.150 12.560 2.724 1.00 92.44 273 TRP A C 1
ATOM 2149 O O . TRP A 1 273 ? -14.990 11.733 3.627 1.00 92.44 273 TRP A O 1
ATOM 2159 N N . GLU A 1 274 ? -15.927 12.310 1.666 1.00 93.38 274 GLU A N 1
ATOM 2160 C CA . GLU A 1 274 ? -16.721 11.087 1.524 1.00 93.38 274 GLU A CA 1
ATOM 2161 C C . GLU A 1 274 ? -15.826 9.836 1.524 1.00 93.38 274 GLU A C 1
ATOM 2163 O O . GLU A 1 274 ? -16.093 8.865 2.242 1.00 93.38 274 GLU A O 1
ATOM 2168 N N . GLY A 1 275 ? -14.721 9.854 0.768 1.00 95.25 275 GLY A N 1
ATOM 2169 C CA . GLY A 1 275 ? -13.750 8.768 0.738 1.00 95.25 275 GLY A CA 1
ATOM 2170 C C . GLY A 1 275 ? -13.086 8.538 2.093 1.00 95.25 275 GLY A C 1
ATOM 2171 O O . GLY A 1 275 ? -13.017 7.387 2.546 1.00 95.25 275 GLY A O 1
ATOM 2172 N N . LYS A 1 276 ? -12.649 9.606 2.774 1.00 96.06 276 LYS A N 1
ATOM 2173 C CA . LYS A 1 276 ? -12.051 9.529 4.119 1.00 96.06 276 LYS A CA 1
ATOM 2174 C C . LYS A 1 276 ? -13.038 8.966 5.146 1.00 96.06 276 LYS A C 1
ATOM 2176 O O . LYS A 1 276 ? -12.676 8.063 5.905 1.00 96.06 276 LYS A O 1
ATOM 2181 N N . LEU A 1 277 ? -14.291 9.429 5.149 1.00 96.69 277 LEU A N 1
ATOM 2182 C CA . LEU A 1 277 ? -15.340 8.962 6.062 1.00 96.69 277 LEU A CA 1
ATOM 2183 C C . LEU A 1 277 ? -15.723 7.502 5.805 1.00 96.69 277 LEU A C 1
ATOM 2185 O O . LEU A 1 277 ? -15.813 6.719 6.757 1.00 96.69 277 LEU A O 1
ATOM 2189 N N . ARG A 1 278 ? -15.891 7.107 4.536 1.00 97.56 278 ARG A N 1
ATOM 2190 C CA . ARG A 1 278 ? -16.132 5.710 4.137 1.00 97.56 278 ARG A CA 1
ATOM 2191 C C . ARG A 1 278 ? -15.000 4.803 4.614 1.00 97.56 278 ARG A C 1
ATOM 2193 O O . ARG A 1 278 ? -15.257 3.760 5.212 1.00 97.56 278 ARG A O 1
ATOM 2200 N N . TYR A 1 279 ? -13.752 5.222 4.425 1.00 98.25 279 TYR A N 1
ATOM 2201 C CA . TYR A 1 279 ? -12.588 4.486 4.913 1.00 98.25 279 TYR A CA 1
ATOM 2202 C C . TYR A 1 279 ? -12.555 4.358 6.439 1.00 98.25 279 TYR A C 1
ATOM 2204 O O . TYR A 1 279 ? -12.347 3.258 6.951 1.00 98.25 279 TYR A O 1
ATOM 2212 N N . LEU A 1 280 ? -12.778 5.451 7.175 1.00 97.88 280 LEU A N 1
ATOM 2213 C CA . LEU A 1 280 ? -12.784 5.421 8.639 1.00 97.88 280 LEU A CA 1
ATOM 2214 C C . LEU A 1 280 ? -13.924 4.558 9.189 1.00 97.88 280 LEU A C 1
ATOM 2216 O O . LEU A 1 280 ? -13.725 3.863 10.183 1.00 97.88 280 LEU A O 1
ATOM 2220 N N . SER A 1 281 ? -15.079 4.537 8.519 1.00 97.56 281 SER A N 1
ATOM 2221 C CA . SER A 1 281 ? -16.190 3.646 8.862 1.00 97.56 281 SER A CA 1
ATOM 2222 C C . SER A 1 281 ? -15.804 2.171 8.709 1.00 97.56 281 SER A C 1
ATOM 2224 O O . SER A 1 281 ? -15.995 1.389 9.641 1.00 97.56 281 SER A O 1
ATOM 2226 N N . VAL A 1 282 ? -15.175 1.799 7.588 1.00 97.69 282 VAL A N 1
ATOM 2227 C CA . VAL A 1 282 ? -14.656 0.437 7.373 1.00 97.69 282 VAL A CA 1
ATOM 2228 C C . VAL A 1 282 ? -13.589 0.085 8.411 1.00 97.69 282 VAL A C 1
ATOM 2230 O O . VAL A 1 282 ? -13.641 -0.984 9.016 1.00 97.69 282 VAL A O 1
ATOM 2233 N N . PHE A 1 283 ? -12.645 0.992 8.671 1.00 97.06 283 PHE A N 1
ATOM 2234 C CA . PHE A 1 283 ? -11.610 0.785 9.683 1.00 97.06 283 PHE A CA 1
ATOM 2235 C C . PHE A 1 283 ? -12.216 0.559 11.075 1.00 97.06 283 PHE A C 1
ATOM 2237 O O . PHE A 1 283 ? -11.821 -0.379 11.768 1.00 97.06 283 PHE A O 1
ATOM 2244 N N . TYR A 1 284 ? -13.213 1.360 11.461 1.00 96.44 284 TYR A N 1
ATOM 2245 C CA . TYR A 1 284 ? -13.951 1.185 12.710 1.00 96.44 284 TYR A CA 1
ATOM 2246 C C . TYR A 1 284 ? -14.620 -0.192 12.785 1.00 96.44 284 TYR A C 1
ATOM 2248 O O . TYR A 1 284 ? -14.486 -0.877 13.796 1.00 96.44 284 TYR A O 1
ATOM 2256 N N . GLN A 1 285 ? -15.309 -0.619 11.722 1.00 95.19 285 GLN A N 1
ATOM 2257 C CA . GLN A 1 285 ? -15.995 -1.914 11.670 1.00 95.19 285 GLN A CA 1
ATOM 2258 C C . GLN A 1 285 ? -15.024 -3.088 11.836 1.00 95.19 285 GLN A C 1
ATOM 2260 O O . GLN A 1 285 ? -15.266 -3.960 12.669 1.00 95.19 285 GLN A O 1
ATOM 2265 N N . VAL A 1 286 ? -13.905 -3.081 11.104 1.00 94.38 286 VAL A N 1
ATOM 2266 C CA . VAL A 1 286 ? -12.886 -4.143 11.170 1.00 94.38 286 VAL A CA 1
ATOM 2267 C C . VAL A 1 286 ? -12.251 -4.211 12.558 1.00 94.38 286 VAL A C 1
ATOM 2269 O O . VAL A 1 286 ? -12.139 -5.293 13.137 1.00 94.38 286 VAL A O 1
ATOM 2272 N N . VAL A 1 287 ? -11.868 -3.060 13.127 1.00 92.62 287 VAL A N 1
ATOM 2273 C CA . VAL A 1 287 ? -11.284 -3.009 14.474 1.00 92.62 287 VAL A CA 1
ATOM 2274 C C . VAL A 1 287 ? -12.307 -3.473 15.506 1.00 92.62 287 VAL A C 1
ATOM 2276 O O . VAL A 1 287 ? -11.978 -4.324 16.325 1.00 92.62 287 VAL A O 1
ATOM 2279 N N . SER A 1 288 ? -13.547 -2.983 15.447 1.00 91.94 288 SER A N 1
ATOM 2280 C CA . SER A 1 288 ? -14.625 -3.346 16.376 1.00 91.94 288 SER A CA 1
ATOM 2281 C C . SER A 1 288 ? -14.947 -4.846 16.346 1.00 91.94 288 SER A C 1
ATOM 2283 O O . SER A 1 288 ? -15.028 -5.476 17.401 1.00 91.94 288 SER A O 1
ATOM 2285 N N . GLY A 1 289 ? -15.044 -5.443 15.151 1.00 88.44 289 GLY A N 1
ATOM 2286 C CA . GLY A 1 289 ? -15.305 -6.876 14.971 1.00 88.44 289 GLY A CA 1
ATOM 2287 C C . GLY A 1 289 ? -14.133 -7.780 15.369 1.00 88.44 289 GLY A C 1
ATOM 2288 O O . GLY A 1 289 ? -14.332 -8.931 15.759 1.00 88.44 289 GLY A O 1
ATOM 2289 N N . SER A 1 290 ? -12.907 -7.258 15.339 1.00 83.00 290 SER A N 1
ATOM 2290 C CA . SER A 1 290 ? -11.691 -7.990 15.695 1.00 83.00 290 SER A CA 1
ATOM 2291 C C . SER A 1 290 ? -11.352 -7.829 17.176 1.00 83.00 290 SER A C 1
ATOM 2293 O O . SER A 1 290 ? -10.344 -7.221 17.541 1.00 83.00 290 SER A O 1
ATOM 2295 N N . THR A 1 291 ? -12.178 -8.391 18.064 1.00 66.25 291 THR A N 1
ATOM 2296 C CA . THR A 1 291 ? -11.908 -8.375 19.510 1.00 66.25 291 THR A CA 1
ATOM 2297 C C . THR A 1 291 ? -10.614 -9.132 19.830 1.00 66.25 291 THR A C 1
ATOM 2299 O O . THR A 1 291 ? -10.545 -10.365 19.761 1.00 66.25 291 THR A O 1
ATOM 2302 N N . ILE A 1 292 ? -9.567 -8.395 20.200 1.00 64.81 292 ILE A N 1
ATOM 2303 C CA . ILE A 1 292 ? -8.307 -8.955 20.692 1.00 64.81 292 ILE A CA 1
ATOM 2304 C C . ILE A 1 292 ? -8.415 -9.031 22.213 1.00 64.81 292 ILE A C 1
ATOM 2306 O O . ILE A 1 292 ? -8.357 -8.014 22.897 1.00 64.81 292 ILE A O 1
ATOM 2310 N N . CYS A 1 293 ? -8.570 -10.245 22.748 1.00 56.34 293 CYS A N 1
ATOM 2311 C CA . CYS A 1 293 ? -8.865 -10.498 24.166 1.00 56.34 293 CYS A CA 1
ATOM 2312 C C . CYS A 1 293 ? -7.845 -9.921 25.168 1.00 56.34 293 CYS A C 1
ATOM 2314 O O . CYS A 1 293 ? -8.108 -9.929 26.363 1.00 56.34 293 CYS A O 1
ATOM 2316 N N . LEU A 1 294 ? -6.684 -9.455 24.705 1.00 53.41 294 LEU A N 1
ATOM 2317 C CA . LEU A 1 294 ? -5.600 -8.974 25.559 1.00 53.41 294 LEU A CA 1
ATOM 2318 C C . LEU A 1 294 ? -5.609 -7.452 25.785 1.00 53.41 294 LEU A C 1
ATOM 2320 O O . LEU A 1 294 ? -4.897 -7.007 26.672 1.00 53.41 294 LEU A O 1
ATOM 2324 N N . MET A 1 295 ? -6.388 -6.657 25.033 1.00 62.72 295 MET A N 1
ATOM 2325 C CA . MET A 1 295 ? -6.240 -5.186 25.003 1.00 62.72 295 MET A CA 1
ATOM 2326 C C . MET A 1 295 ? -7.580 -4.435 24.921 1.00 62.72 295 MET A C 1
ATOM 2328 O O . MET A 1 295 ? -7.773 -3.582 24.058 1.00 62.72 295 MET A O 1
ATOM 2332 N N . SER A 1 296 ? -8.538 -4.742 25.801 1.00 73.69 296 SER A N 1
ATOM 2333 C CA . SER A 1 296 ? -9.885 -4.141 25.749 1.00 73.69 296 SER A CA 1
ATOM 2334 C C . SER A 1 296 ? -9.888 -2.615 25.914 1.00 73.69 296 SER A C 1
ATOM 2336 O O . SER A 1 296 ? -10.666 -1.927 25.255 1.00 73.69 296 SER A O 1
ATOM 2338 N N . GLN A 1 297 ? -9.006 -2.065 26.756 1.00 81.19 297 GLN A N 1
ATOM 2339 C CA . GLN A 1 297 ? -8.946 -0.620 26.985 1.00 81.19 297 GLN A CA 1
ATOM 2340 C C . GLN A 1 297 ? -8.343 0.134 25.795 1.00 81.19 297 GLN A C 1
ATOM 2342 O O . GLN A 1 297 ? -8.893 1.159 25.393 1.00 81.19 297 GLN A O 1
ATOM 2347 N N . ASP A 1 298 ? -7.247 -0.361 25.219 1.00 81.19 298 ASP A N 1
ATOM 2348 C CA . ASP A 1 298 ? -6.622 0.283 24.059 1.00 81.19 298 ASP A CA 1
ATOM 2349 C C . ASP A 1 298 ? -7.503 0.156 22.823 1.00 81.19 298 ASP A C 1
ATOM 2351 O O . ASP A 1 298 ? -7.716 1.140 22.125 1.00 81.19 298 ASP A O 1
ATOM 2355 N N . HIS A 1 299 ? -8.141 -1.000 22.635 1.00 86.69 299 HIS A N 1
ATOM 2356 C CA . HIS A 1 299 ? -9.157 -1.202 21.607 1.00 86.69 299 HIS A CA 1
ATOM 2357 C C . HIS A 1 299 ? -10.289 -0.168 21.695 1.00 86.69 299 HIS A C 1
ATOM 2359 O O . HIS A 1 299 ? -10.568 0.530 20.719 1.00 86.69 299 HIS A O 1
ATOM 2365 N N . TYR A 1 300 ? -10.880 0.013 22.881 1.00 89.50 300 TYR A N 1
ATOM 2366 C CA . TYR A 1 300 ? -11.922 1.019 23.098 1.00 89.50 300 TYR A CA 1
ATOM 2367 C C . TYR A 1 300 ? -11.423 2.451 22.847 1.00 89.50 300 TYR A C 1
ATOM 2369 O O . TYR A 1 300 ? -12.119 3.255 22.222 1.00 89.50 300 TYR A O 1
ATOM 2377 N N . ARG A 1 301 ? -10.206 2.783 23.299 1.00 91.75 301 ARG A N 1
ATOM 2378 C CA . ARG A 1 301 ? -9.593 4.102 23.070 1.00 91.75 301 ARG A CA 1
ATOM 2379 C C . ARG A 1 301 ? -9.395 4.383 21.582 1.00 91.75 301 ARG A C 1
ATOM 2381 O O . ARG A 1 301 ? -9.692 5.491 21.143 1.00 91.75 301 ARG A O 1
ATOM 2388 N N . THR A 1 302 ? -8.954 3.399 20.803 1.00 92.69 302 THR A N 1
ATOM 2389 C CA . THR A 1 302 ? -8.786 3.535 19.351 1.00 92.69 302 THR A CA 1
ATOM 2390 C C . THR A 1 302 ? -10.122 3.722 18.645 1.00 92.69 302 THR A C 1
ATOM 2392 O O . THR A 1 302 ? -10.228 4.585 17.779 1.00 92.69 302 THR A O 1
ATOM 2395 N N . LEU A 1 303 ? -11.167 2.988 19.038 1.00 94.06 303 LEU A N 1
ATOM 2396 C CA . LEU A 1 303 ? -12.511 3.191 18.487 1.00 94.06 303 LEU A CA 1
ATOM 2397 C C . LEU A 1 303 ? -13.028 4.609 18.775 1.00 94.06 303 LEU A C 1
ATOM 2399 O O . LEU A 1 303 ? -13.521 5.280 17.869 1.00 94.06 303 LEU A O 1
ATOM 2403 N N . LYS A 1 304 ? -12.835 5.113 20.001 1.00 95.69 304 LYS A N 1
ATOM 2404 C CA . LYS A 1 304 ? -13.191 6.496 20.366 1.00 95.69 304 LYS A CA 1
ATOM 2405 C C . LYS A 1 304 ? -12.375 7.542 19.610 1.00 95.69 3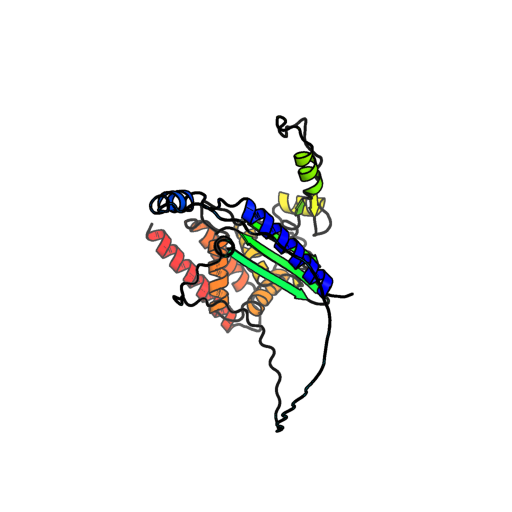04 LYS A C 1
ATOM 2407 O O . LYS A 1 304 ? -12.917 8.575 19.219 1.00 95.69 304 LYS A O 1
ATOM 2412 N N . LEU A 1 305 ? -11.092 7.277 19.377 1.00 95.81 305 LEU A N 1
ATOM 2413 C CA . LEU A 1 305 ? -10.240 8.111 18.533 1.00 95.81 305 LEU A CA 1
ATOM 2414 C C . LEU A 1 305 ? -10.791 8.185 17.103 1.00 95.81 305 LEU A C 1
ATOM 2416 O O . LEU A 1 305 ? -10.917 9.282 16.567 1.00 95.81 305 LEU A O 1
ATOM 2420 N N . VAL A 1 306 ? -11.151 7.049 16.502 1.00 96.19 306 VAL A N 1
ATOM 2421 C CA . VAL A 1 306 ? -11.705 7.002 15.140 1.00 96.19 306 VAL A CA 1
ATOM 2422 C C . VAL A 1 306 ? -13.040 7.745 15.064 1.00 96.19 306 VAL A C 1
ATOM 2424 O O . VAL A 1 306 ? -13.221 8.559 14.164 1.00 96.19 306 VAL A O 1
ATOM 2427 N N . GLU A 1 307 ? -13.939 7.559 16.035 1.00 96.56 307 GLU A N 1
ATOM 2428 C CA . GLU A 1 307 ? -15.194 8.326 16.125 1.00 96.56 307 GLU A CA 1
ATOM 2429 C C . GLU A 1 307 ? -14.948 9.839 16.208 1.00 96.56 307 GLU A C 1
ATOM 2431 O O . GLU A 1 307 ? -15.667 10.620 15.585 1.00 96.56 307 GLU A O 1
ATOM 2436 N N . SER A 1 308 ? -13.934 10.258 16.971 1.00 96.81 308 SER A N 1
ATOM 2437 C CA . SER A 1 308 ? -13.535 11.663 17.082 1.00 96.81 308 SER A CA 1
ATOM 2438 C C . SER A 1 308 ? -13.021 12.218 15.751 1.00 96.81 308 SER A C 1
ATOM 2440 O O . SER A 1 308 ? -13.468 13.278 15.322 1.00 96.81 308 SER A O 1
ATOM 2442 N N . LEU A 1 309 ? -12.160 11.468 15.050 1.00 95.62 309 LEU A N 1
ATOM 2443 C CA . LEU A 1 309 ? -11.664 11.848 13.722 1.00 95.62 309 LEU A CA 1
ATOM 2444 C C . LEU A 1 309 ? -12.806 11.975 12.707 1.00 95.62 309 LEU A C 1
ATOM 2446 O O . LEU A 1 309 ? -12.864 12.957 11.977 1.00 95.62 309 LEU A O 1
ATOM 2450 N N . MET A 1 310 ? -13.746 11.027 12.696 1.00 96.06 310 MET A N 1
ATOM 2451 C CA . MET A 1 310 ? -14.913 11.090 11.810 1.00 96.06 310 MET A CA 1
ATOM 2452 C C . MET A 1 310 ? -15.826 12.285 12.113 1.00 96.06 310 MET A C 1
ATOM 2454 O O . MET A 1 310 ? -16.497 12.772 11.210 1.00 96.06 310 MET A O 1
ATOM 2458 N N . ARG A 1 311 ? -15.904 12.730 13.374 1.00 94.94 311 ARG A N 1
ATOM 2459 C CA . ARG A 1 311 ? -16.668 13.928 13.748 1.00 94.94 311 ARG A CA 1
ATOM 2460 C C . ARG A 1 311 ? -15.972 15.201 13.266 1.00 94.94 311 ARG A C 1
ATOM 2462 O O . ARG A 1 311 ? -16.619 15.971 12.574 1.00 94.94 311 ARG A O 1
ATOM 2469 N N . SER A 1 312 ? -14.672 15.346 13.540 1.00 93.00 312 SER A N 1
ATOM 2470 C CA . SER A 1 312 ? -13.849 16.471 13.055 1.00 93.00 312 SER A CA 1
ATOM 2471 C C . SER A 1 312 ? -13.975 16.641 11.542 1.00 93.00 312 SER A C 1
ATOM 2473 O O . SER A 1 312 ? -14.216 17.734 11.062 1.00 93.00 312 SER A O 1
ATOM 2475 N N . MET A 1 313 ? -13.905 15.538 10.789 1.00 92.00 313 MET A N 1
ATOM 2476 C CA . MET A 1 313 ? -14.008 15.580 9.328 1.00 92.00 313 MET A CA 1
ATOM 2477 C C . MET A 1 313 ? -15.386 16.015 8.818 1.00 92.00 313 MET A C 1
ATOM 2479 O O . MET A 1 313 ? -15.456 16.669 7.789 1.00 92.00 313 MET A O 1
ATOM 2483 N N . ARG A 1 314 ? -16.472 15.667 9.521 1.00 91.88 314 ARG A N 1
ATOM 2484 C CA . ARG A 1 314 ? -17.819 16.150 9.173 1.00 91.88 314 ARG A CA 1
ATOM 2485 C C . ARG A 1 314 ? -17.991 17.633 9.486 1.00 91.88 314 ARG A C 1
ATOM 2487 O O . ARG A 1 314 ? -18.593 18.348 8.704 1.00 91.88 314 ARG A O 1
ATOM 2494 N N . GLU A 1 315 ? -17.449 18.083 10.614 1.00 90.81 315 GLU A N 1
ATOM 2495 C CA . GLU A 1 315 ? -17.452 19.504 10.979 1.00 90.81 315 GLU A CA 1
ATOM 2496 C C . GLU A 1 315 ? -16.627 20.329 9.977 1.00 90.81 315 GLU A C 1
ATOM 2498 O O . GLU A 1 315 ? -17.036 21.418 9.596 1.00 90.81 315 GLU A O 1
ATOM 2503 N N . GLU A 1 316 ? -15.491 19.800 9.513 1.00 86.12 316 GLU A N 1
ATOM 2504 C CA . GLU A 1 316 ? -14.681 20.406 8.452 1.00 86.12 316 GLU A CA 1
ATOM 2505 C C . GLU A 1 316 ? -15.427 20.449 7.112 1.00 86.12 316 GLU A C 1
ATOM 2507 O O . GLU A 1 316 ? -15.437 21.497 6.480 1.00 86.12 316 GLU A O 1
ATOM 2512 N N . GLU A 1 317 ? -16.102 19.367 6.710 1.00 86.75 317 GLU A N 1
ATOM 2513 C CA . GLU A 1 317 ? -16.931 19.317 5.495 1.00 86.75 317 GLU A CA 1
ATOM 2514 C C . GLU A 1 317 ? -18.054 20.368 5.504 1.00 86.75 317 GLU A C 1
ATOM 2516 O O . GLU A 1 317 ? -18.268 21.025 4.495 1.00 86.75 317 GLU A O 1
ATOM 2521 N N . GLU A 1 318 ? -18.732 20.578 6.638 1.00 84.38 318 GLU A N 1
ATOM 2522 C CA . GLU A 1 318 ? -19.809 21.574 6.770 1.00 84.38 318 GLU A CA 1
ATOM 2523 C C . GLU A 1 318 ? -19.321 23.037 6.709 1.00 84.38 318 GLU A C 1
ATOM 2525 O O . GLU A 1 318 ? -20.135 23.950 6.548 1.00 84.38 318 GLU A O 1
ATOM 2530 N N . MET A 1 319 ? -18.013 23.284 6.854 1.00 80.94 319 MET A N 1
ATOM 2531 C CA . MET A 1 319 ? -17.419 24.625 6.779 1.00 80.94 319 MET A CA 1
ATOM 2532 C C . MET A 1 319 ? -17.006 25.052 5.359 1.00 80.94 319 MET A C 1
ATOM 2534 O O . MET A 1 319 ? -16.702 26.235 5.174 1.00 80.94 319 MET A O 1
ATOM 2538 N N . PHE A 1 320 ? -16.975 24.131 4.390 1.00 67.31 320 PHE A N 1
ATOM 2539 C CA . PHE A 1 320 ? -16.617 24.384 2.985 1.00 67.31 320 PHE A CA 1
ATOM 2540 C C . PHE A 1 320 ? -17.844 24.339 2.066 1.00 67.31 320 PHE A C 1
ATOM 2542 O O . PHE A 1 320 ? -17.837 25.102 1.072 1.00 67.31 320 PHE A O 1
#

Sequence (320 aa):
MDLSSCASTISRVKALVLAVLVGFLPVEREANENYAQSLGEMAPAITPCSDSGISCSSSNASTHRRKSVSITEMAGGSNGLDSNTPSSVWSCCESSRPFSFRESYVYKQFRMYSHESDCWSLLALGKPTEESKVVELKFVDRMRRQYEFTIDSFQILLNTLLSFYESKPAKMEINEHWYPTVVAESVAGSYVEALNHLNSRLIVTKNPETIRGGGLLKYCKLLANGFQIAPCINSFKMEKYMCSRFFIDFSDLLSQKLKIQSYLSNHFDEHDWEGKLRYLSVFYQVVSGSTICLMSQDHYRTLKLVESLMRSMREEEEMF

Organism: NCBI:txid1844966